Protein AF-A0A8H8CEN3-F1 (afdb_monomer)

Organism: Psilocybe cubensis (NCBI:txid181762)

Secondary structure (DSSP, 8-state):
--GGGG-EEE-----GGGS-S-HHHHHHHIIIIIHHHH-HHHHTTSTT----EEEEE-STTSSHHHHHHHHHHHHT-EEEEEEHHHHHHSS-HHHHHHHHHHHHHHSSEEEEEEETGGGGTGGGS-TTS-HHHHHHHHHHHHHHHHHTT-GGGS-TTSS-EEEEEEEES-GGGS-HHHHTT--EEEE-PPPPHHHHHHHHHHHHTTTS-B---HHHHHHHHHHTTT--HHHHHHHHHHHHHHHHHHHHT-S-EEEEEE-TT-TT-EEEEE--TTSTT-----GGG---GGGBPPPPB-HHHHHHHHHSGGG-PPPPHHHHHHHHHT--

InterPro domains:
  IPR003593 AAA+ ATPase domain [SM00382] (50-192)
  IPR003959 ATPase, AAA-type, core [PF00004] (54-189)
  IPR027417 P-loop containing nucleoside triphosphate hydrolase [G3DSA:3.40.50.300] (12-191)
  IPR027417 P-loop containing nucleoside triphosphate hydrolase [SSF52540] (12-253)
  IPR050304 Microtubule-severing AAA ATPase [PTHR23074] (7-327)

Solvent-accessible surface area (backbone atoms only — not comparable to full-atom values): 18584 Å² total; per-residue (Å²): 137,71,79,68,83,65,56,53,80,41,80,49,92,38,58,63,84,75,52,69,66,54,61,68,43,50,52,50,46,40,63,54,47,46,46,47,70,75,42,39,76,78,41,40,96,38,93,76,62,60,80,44,24,38,31,39,33,31,62,78,45,47,43,72,71,54,50,53,36,10,51,25,39,75,63,71,21,46,28,40,46,38,51,31,58,62,38,70,71,42,96,57,42,54,60,52,52,54,50,53,55,50,56,39,64,73,33,53,36,18,36,40,34,35,36,43,49,29,58,63,33,58,66,81,76,58,91,84,63,58,66,70,56,44,51,50,38,51,52,36,50,52,48,51,53,50,60,77,60,41,62,80,59,65,42,51,85,47,88,38,45,52,36,40,38,37,31,26,67,46,70,88,50,49,49,69,77,59,51,69,61,31,75,46,68,32,73,38,63,72,62,49,54,70,34,41,28,51,48,53,54,61,71,54,40,93,85,48,56,59,72,64,52,78,66,51,40,52,51,50,19,60,73,47,62,52,38,29,57,49,37,52,56,48,43,53,52,50,18,52,48,48,32,49,49,59,48,73,71,46,67,32,34,31,79,55,68,72,58,94,85,50,99,81,59,68,29,42,41,68,47,69,96,81,55,92,78,60,68,74,53,56,71,93,68,71,85,57,81,88,44,64,59,76,62,55,36,44,66,65,36,44,52,56,45,70,71,39,88,79,54,57,82,61,56,56,69,74,68,52,49,58,56,60,74,59,74,120

Radius of gyration: 24.92 Å; Cα contacts (8 Å, |Δi|>4): 505; chains: 1; bounding box: 50×46×75 Å

Structure (mmCIF, N/CA/C/O backbone):
data_AF-A0A8H8CEN3-F1
#
_entry.id   AF-A0A8H8CEN3-F1
#
loop_
_atom_site.group_PDB
_atom_site.id
_atom_site.type_symbol
_atom_site.label_atom_id
_atom_site.label_alt_id
_atom_site.label_comp_id
_atom_site.label_asym_id
_atom_site.label_entity_id
_atom_site.label_seq_id
_atom_site.pdbx_PDB_ins_code
_atom_site.Cartn_x
_atom_site.Cartn_y
_atom_site.Cartn_z
_atom_site.occupancy
_atom_site.B_iso_or_equiv
_atom_site.auth_seq_id
_atom_site.auth_comp_id
_atom_site.auth_asym_id
_atom_site.auth_atom_id
_atom_site.pdbx_PDB_model_num
ATOM 1 N N . MET A 1 1 ? -11.499 25.680 12.309 1.00 30.06 1 MET A N 1
ATOM 2 C CA . MET A 1 1 ? -11.365 26.008 10.880 1.00 30.06 1 MET A CA 1
ATOM 3 C C . MET A 1 1 ? -10.690 24.816 10.237 1.00 30.06 1 MET A C 1
ATOM 5 O O . MET A 1 1 ? -9.505 24.607 10.443 1.00 30.06 1 MET A O 1
ATOM 9 N N . ASP A 1 2 ? -11.545 24.004 9.626 1.00 34.22 2 ASP A N 1
ATOM 10 C CA . ASP A 1 2 ? -11.323 22.990 8.594 1.00 34.22 2 ASP A CA 1
ATOM 11 C C . ASP A 1 2 ? -10.373 21.819 8.901 1.00 34.22 2 ASP A C 1
ATOM 13 O O . ASP A 1 2 ? -9.338 21.625 8.270 1.00 34.22 2 ASP A O 1
ATOM 17 N N . ASP A 1 3 ? -10.825 20.938 9.804 1.00 41.09 3 ASP A N 1
ATOM 18 C CA . ASP A 1 3 ? -10.333 19.549 9.931 1.00 41.09 3 ASP A CA 1
ATOM 19 C C . ASP A 1 3 ? -10.633 18.690 8.675 1.00 41.09 3 ASP A C 1
ATOM 21 O O . ASP A 1 3 ? -10.168 17.554 8.557 1.00 41.09 3 ASP A O 1
ATOM 25 N N . SER A 1 4 ? -11.381 19.237 7.709 1.00 42.47 4 SER A N 1
ATOM 26 C CA . SER A 1 4 ? -11.730 18.636 6.415 1.00 42.47 4 SER A CA 1
ATOM 27 C C . SER A 1 4 ? -10.530 18.422 5.484 1.00 42.47 4 SER A C 1
ATOM 29 O O . SER A 1 4 ? -10.620 17.619 4.562 1.00 42.47 4 SER A O 1
ATOM 31 N N . GLY A 1 5 ? -9.390 19.076 5.732 1.00 43.72 5 GLY A N 1
ATOM 32 C CA . GLY A 1 5 ? -8.164 18.884 4.948 1.00 43.72 5 GLY A CA 1
ATOM 33 C C . GLY A 1 5 ? -7.360 17.621 5.289 1.00 43.72 5 GLY A C 1
ATOM 34 O O . GLY A 1 5 ? -6.399 17.315 4.588 1.00 43.72 5 GLY A O 1
ATOM 35 N N . LEU A 1 6 ? -7.704 16.895 6.364 1.00 51.59 6 LEU A N 1
ATOM 36 C CA . LEU A 1 6 ? -6.976 15.684 6.780 1.00 51.59 6 LEU A CA 1
ATOM 37 C C . LEU A 1 6 ? -7.611 14.376 6.292 1.00 51.59 6 LEU A C 1
ATOM 39 O O . LEU A 1 6 ? -6.985 13.322 6.410 1.00 51.59 6 LEU A O 1
ATOM 43 N N . ILE A 1 7 ? -8.851 14.433 5.801 1.00 57.19 7 ILE A N 1
ATOM 44 C CA . ILE A 1 7 ? -9.670 13.265 5.477 1.00 57.19 7 ILE A CA 1
ATOM 45 C C . ILE A 1 7 ? -10.122 13.413 4.032 1.00 57.19 7 ILE A C 1
ATOM 47 O O . ILE A 1 7 ? -11.051 14.157 3.734 1.00 57.19 7 ILE A O 1
ATOM 51 N N . PHE A 1 8 ? -9.467 12.684 3.137 1.00 61.56 8 PHE A N 1
ATOM 52 C CA . PHE A 1 8 ? -9.880 12.607 1.743 1.00 61.56 8 PHE A CA 1
ATOM 53 C C . PHE A 1 8 ? -10.663 11.306 1.568 1.00 61.56 8 PHE A C 1
ATOM 55 O O . PHE A 1 8 ? -10.036 10.243 1.560 1.00 61.56 8 PHE A O 1
ATOM 62 N N . PRO A 1 9 ? -12.009 11.346 1.489 1.00 65.94 9 PRO A N 1
ATOM 63 C CA . PRO A 1 9 ? -12.746 10.236 0.911 1.00 65.94 9 PRO A CA 1
ATOM 64 C C . PRO A 1 9 ? -12.300 10.127 -0.549 1.00 65.94 9 PRO A C 1
ATOM 66 O O . PRO A 1 9 ? -12.667 10.938 -1.396 1.00 65.94 9 PRO A O 1
ATOM 69 N N . GLU A 1 10 ? -11.418 9.171 -0.817 1.00 71.56 10 GLU A N 1
ATOM 70 C CA . GLU A 1 10 ? -10.904 8.902 -2.154 1.00 71.56 10 GLU A CA 1
ATOM 71 C C . GLU A 1 10 ? -11.741 7.767 -2.766 1.00 71.56 10 GLU A C 1
ATOM 73 O O . GLU A 1 10 ? -11.990 6.742 -2.128 1.00 71.56 10 GLU A O 1
ATOM 78 N N . THR A 1 11 ? -12.147 7.926 -4.024 1.00 72.50 11 THR A N 1
ATOM 79 C CA . THR A 1 11 ? -12.543 6.812 -4.897 1.00 72.50 11 THR A CA 1
ATOM 80 C C . THR A 1 11 ? -11.432 6.644 -5.926 1.00 72.50 11 THR A C 1
ATOM 82 O O . THR A 1 11 ? -11.502 7.232 -7.010 1.00 72.50 11 THR A O 1
ATOM 85 N N . PRO A 1 12 ? -10.327 5.968 -5.565 1.00 74.88 12 PRO A N 1
ATOM 86 C CA . PRO A 1 12 ? -9.213 5.808 -6.483 1.00 74.88 12 PRO A CA 1
ATOM 87 C C . PRO A 1 12 ? -9.661 5.006 -7.708 1.00 74.88 12 PRO A C 1
ATOM 89 O O . PRO A 1 12 ? -10.479 4.100 -7.600 1.00 74.88 12 PRO A O 1
ATOM 92 N N . ASN A 1 13 ? -9.097 5.329 -8.869 1.00 80.50 13 ASN A N 1
ATOM 93 C CA . ASN A 1 13 ? -9.278 4.557 -10.095 1.00 80.50 13 ASN A CA 1
ATOM 94 C C . ASN A 1 13 ? -8.017 3.728 -10.366 1.00 80.50 13 ASN A C 1
ATOM 96 O O . ASN A 1 13 ? -7.294 3.957 -11.333 1.00 80.50 13 ASN A O 1
ATOM 100 N N . VAL A 1 14 ? -7.682 2.851 -9.419 1.00 85.88 14 VAL A N 1
ATOM 101 C CA . VAL A 1 14 ? -6.564 1.911 -9.563 1.00 85.88 14 VAL A CA 1
ATOM 102 C C . VAL A 1 14 ? -7.153 0.530 -9.777 1.00 85.88 14 VAL A C 1
ATOM 104 O O . VAL A 1 14 ? -7.889 0.042 -8.918 1.00 85.88 14 VAL A O 1
ATOM 107 N N . GLU A 1 15 ? -6.837 -0.086 -10.909 1.00 87.56 15 GLU A N 1
ATOM 108 C CA . GLU A 1 15 ? -7.281 -1.441 -11.216 1.00 87.56 15 GLU A CA 1
ATOM 109 C C . GLU A 1 15 ? -6.519 -2.470 -10.379 1.00 87.56 15 GLU A C 1
ATOM 111 O O . GLU A 1 15 ? -5.339 -2.305 -10.061 1.00 87.56 15 GLU A O 1
ATOM 116 N N . TRP A 1 16 ? -7.205 -3.554 -10.019 1.00 88.81 16 TRP A N 1
ATOM 117 C CA . TRP A 1 16 ? -6.617 -4.639 -9.234 1.00 88.81 16 TRP A CA 1
ATOM 118 C C . TRP A 1 16 ? -5.444 -5.312 -9.956 1.00 88.81 16 TRP A C 1
ATOM 120 O O . TRP A 1 16 ? -4.442 -5.654 -9.324 1.00 88.81 16 TRP A O 1
ATOM 130 N N . ASP A 1 17 ? -5.534 -5.411 -11.281 1.00 87.19 17 ASP A N 1
ATOM 131 C CA . ASP A 1 17 ? -4.537 -6.064 -12.130 1.00 87.19 17 ASP A CA 1
ATOM 132 C C . ASP A 1 17 ? -3.280 -5.206 -12.349 1.00 87.19 17 ASP A C 1
ATOM 134 O O . ASP A 1 17 ? -2.223 -5.732 -12.698 1.00 87.19 17 ASP A O 1
ATOM 138 N N . HIS A 1 18 ? -3.351 -3.899 -12.062 1.00 86.19 18 HIS A N 1
ATOM 139 C CA . HIS A 1 18 ? -2.185 -3.010 -12.066 1.00 86.19 18 HIS A CA 1
ATOM 140 C C . HIS A 1 18 ? -1.291 -3.181 -10.832 1.00 86.19 18 HIS A C 1
ATOM 142 O O . HIS A 1 18 ? -0.137 -2.750 -10.832 1.00 86.19 18 HIS A O 1
ATOM 148 N N . VAL A 1 19 ? -1.786 -3.826 -9.773 1.00 89.44 19 VAL A N 1
ATOM 149 C CA . VAL A 1 19 ? -0.954 -4.187 -8.623 1.00 89.44 19 VAL A CA 1
ATOM 150 C C . VAL A 1 19 ? -0.182 -5.447 -8.983 1.00 89.44 19 VAL A C 1
ATOM 152 O O . VAL A 1 19 ? -0.761 -6.521 -9.095 1.00 89.44 19 VAL A O 1
ATOM 155 N N . VAL A 1 20 ? 1.133 -5.350 -9.136 1.00 89.12 20 VAL A N 1
ATOM 156 C CA . VAL A 1 20 ? 1.975 -6.494 -9.508 1.00 89.12 20 VAL A CA 1
ATOM 157 C C . VAL A 1 20 ? 2.563 -7.171 -8.269 1.00 89.12 20 VAL A C 1
ATOM 159 O O . VAL A 1 20 ? 3.035 -6.499 -7.353 1.00 89.12 20 VAL A O 1
ATOM 162 N N . GLY A 1 21 ? 2.558 -8.507 -8.254 1.00 89.12 21 GLY A N 1
ATOM 163 C CA . GLY A 1 21 ? 3.054 -9.313 -7.136 1.00 89.12 21 GLY A CA 1
ATOM 164 C C . GLY A 1 21 ? 2.180 -9.198 -5.884 1.00 89.12 21 GLY A C 1
ATOM 165 O O . GLY A 1 21 ? 0.965 -9.006 -5.982 1.00 89.12 21 GLY A O 1
ATOM 166 N N . LEU A 1 22 ? 2.817 -9.294 -4.709 1.00 89.31 22 LEU A N 1
ATOM 167 C CA . LEU A 1 22 ? 2.177 -9.221 -3.386 1.00 89.31 22 LEU A CA 1
ATOM 168 C C . LEU A 1 22 ? 1.048 -10.252 -3.190 1.00 89.31 22 LEU A C 1
ATOM 170 O O . LEU A 1 22 ? 0.029 -9.944 -2.569 1.00 89.31 22 LEU A O 1
ATOM 174 N N . ASP A 1 23 ? 1.217 -11.470 -3.704 1.00 90.44 23 ASP A N 1
ATOM 175 C CA . ASP A 1 23 ? 0.152 -12.483 -3.761 1.00 90.44 23 ASP A CA 1
ATOM 176 C C . ASP A 1 23 ? -0.410 -12.844 -2.377 1.00 90.44 23 ASP A C 1
ATOM 178 O O . ASP A 1 23 ? -1.628 -12.941 -2.204 1.00 90.44 23 ASP A O 1
ATOM 182 N N . ASP A 1 24 ? 0.451 -12.916 -1.359 1.00 90.38 24 ASP A N 1
ATOM 183 C CA . ASP A 1 24 ? 0.049 -13.125 0.038 1.00 90.38 24 ASP A CA 1
ATOM 184 C C . ASP A 1 24 ? -0.865 -11.996 0.551 1.00 90.38 24 ASP A C 1
ATOM 186 O O . ASP A 1 24 ? -1.884 -12.241 1.206 1.00 90.38 24 ASP A O 1
ATOM 190 N N . ALA A 1 25 ? -0.521 -10.738 0.254 1.00 92.00 25 ALA A N 1
ATOM 191 C CA . ALA A 1 25 ? -1.305 -9.579 0.672 1.00 92.00 25 ALA A CA 1
ATOM 192 C C . ALA A 1 25 ? -2.620 -9.478 -0.114 1.00 92.00 25 ALA A C 1
ATOM 194 O O . ALA A 1 25 ? -3.667 -9.208 0.478 1.00 92.00 25 ALA A O 1
ATOM 195 N N . LYS A 1 26 ? -2.588 -9.753 -1.424 1.00 92.56 26 LYS A N 1
ATOM 196 C CA . LYS A 1 26 ? -3.775 -9.817 -2.285 1.00 92.56 26 LYS A CA 1
ATOM 197 C C . LYS A 1 26 ? -4.761 -10.866 -1.798 1.00 92.56 26 LYS A C 1
ATOM 199 O O . LYS A 1 26 ? -5.935 -10.551 -1.628 1.00 92.56 26 LYS A O 1
ATOM 204 N N . THR A 1 27 ? -4.280 -12.075 -1.518 1.00 92.06 27 THR A N 1
ATOM 205 C CA . THR A 1 27 ? -5.102 -13.182 -1.014 1.00 92.06 27 THR A CA 1
ATOM 206 C C . THR A 1 27 ? -5.749 -12.801 0.312 1.00 92.06 27 THR A C 1
ATOM 208 O O . THR A 1 27 ? -6.963 -12.903 0.465 1.00 92.06 27 THR A O 1
ATOM 211 N N . ALA A 1 28 ? -4.976 -12.237 1.240 1.00 90.88 28 ALA A N 1
ATOM 212 C CA . ALA A 1 28 ? -5.493 -11.811 2.535 1.00 90.88 28 ALA A CA 1
ATOM 213 C C . ALA A 1 28 ? -6.566 -10.719 2.434 1.00 90.88 28 ALA A C 1
ATOM 215 O O . ALA A 1 28 ? -7.587 -10.796 3.121 1.00 90.88 28 ALA A O 1
ATOM 216 N N . ILE A 1 29 ? -6.346 -9.708 1.588 1.00 91.56 29 ILE A N 1
ATOM 217 C CA . ILE A 1 29 ? -7.318 -8.639 1.324 1.00 91.56 29 ILE A CA 1
ATOM 218 C C . ILE A 1 29 ? -8.567 -9.218 0.660 1.00 91.56 29 ILE A C 1
ATOM 220 O O . ILE A 1 29 ? -9.685 -8.873 1.049 1.00 91.56 29 ILE A O 1
ATOM 224 N N . HIS A 1 30 ? -8.396 -10.130 -0.294 1.00 90.88 30 HIS A N 1
ATOM 225 C CA . HIS A 1 30 ? -9.505 -10.783 -0.968 1.00 90.88 30 HIS A CA 1
ATOM 226 C C . HIS A 1 30 ? -10.375 -11.569 0.025 1.00 90.88 30 HIS A C 1
ATOM 228 O O . HIS A 1 30 ? -11.587 -11.376 0.084 1.00 90.88 30 HIS A O 1
ATOM 234 N N . GLU A 1 31 ? -9.761 -12.384 0.879 1.00 87.94 31 GLU A N 1
ATOM 235 C CA . GLU A 1 31 ? -10.465 -13.197 1.875 1.00 87.94 31 GLU A CA 1
ATOM 236 C C . GLU A 1 31 ? -11.114 -12.373 2.992 1.00 87.94 31 GLU A C 1
ATOM 238 O O . GLU A 1 31 ? -12.224 -12.675 3.427 1.00 87.94 31 GLU A O 1
ATOM 243 N N . THR A 1 32 ? -10.434 -11.328 3.466 1.00 85.75 32 THR A N 1
ATOM 244 C CA . THR A 1 32 ? -10.862 -10.581 4.662 1.00 85.75 32 THR A CA 1
ATOM 245 C C . THR A 1 32 ? -11.795 -9.419 4.330 1.00 85.75 32 THR A C 1
ATOM 247 O O . THR A 1 32 ? -12.609 -9.036 5.171 1.00 85.75 32 THR A O 1
ATOM 250 N N . ILE A 1 33 ? -11.676 -8.835 3.134 1.00 87.75 33 ILE A N 1
ATOM 251 C CA . ILE A 1 33 ? -12.402 -7.619 2.741 1.00 87.75 33 ILE A CA 1
ATOM 252 C C . ILE A 1 33 ? -13.314 -7.907 1.552 1.00 87.75 33 ILE A C 1
ATOM 254 O O . ILE A 1 33 ? -14.527 -7.740 1.670 1.00 87.75 33 ILE A O 1
ATOM 258 N N . VAL A 1 34 ? -12.769 -8.393 0.433 1.00 88.12 34 VAL A N 1
ATOM 259 C CA . VAL A 1 34 ? -13.544 -8.556 -0.812 1.00 88.12 34 VAL A CA 1
ATOM 260 C C . VAL A 1 34 ? -14.670 -9.578 -0.643 1.00 88.12 34 VAL A C 1
ATOM 262 O O . VAL A 1 34 ? -15.819 -9.281 -0.971 1.00 88.12 34 VAL A O 1
ATOM 265 N N . LEU A 1 35 ? -14.375 -10.760 -0.092 1.00 87.00 35 LEU A N 1
ATOM 266 C CA . LEU A 1 35 ? -15.368 -11.821 0.093 1.00 87.00 35 LEU A CA 1
ATOM 267 C C . LEU A 1 35 ? -16.503 -11.406 1.046 1.00 87.00 35 LEU A C 1
ATOM 269 O O . LEU A 1 35 ? -17.662 -11.539 0.645 1.00 87.00 35 LEU A O 1
ATOM 273 N N . PRO A 1 36 ? -16.238 -10.850 2.247 1.00 83.06 36 PRO A N 1
ATOM 274 C CA . PRO A 1 36 ? -17.307 -10.354 3.108 1.00 83.06 36 PRO A CA 1
ATOM 275 C C . PRO A 1 36 ? -18.122 -9.231 2.478 1.00 83.06 36 PRO A C 1
ATOM 277 O O . PRO A 1 36 ? -19.329 -9.167 2.704 1.00 83.06 36 PRO A O 1
ATOM 280 N N . PHE A 1 37 ? -17.489 -8.366 1.678 1.00 84.81 37 PHE A N 1
ATOM 281 C CA . PHE A 1 37 ? -18.180 -7.241 1.050 1.00 84.81 37 PHE A CA 1
ATOM 282 C C . PHE A 1 37 ? -19.120 -7.710 -0.067 1.00 84.81 37 PHE A C 1
ATOM 284 O O . PHE A 1 37 ? -20.230 -7.192 -0.219 1.00 84.81 37 PHE A O 1
ATOM 291 N N . LYS A 1 38 ? -18.700 -8.738 -0.812 1.00 84.19 38 LYS A N 1
ATOM 292 C CA . LYS A 1 38 ? -19.467 -9.343 -1.905 1.00 84.19 38 LYS A CA 1
ATOM 293 C C . LYS A 1 38 ? -20.570 -10.288 -1.420 1.00 84.19 38 LYS A C 1
ATOM 295 O O . LYS A 1 38 ? -21.642 -10.307 -2.016 1.00 84.19 38 LYS A O 1
ATOM 300 N N . PHE A 1 39 ? -20.331 -11.045 -0.347 1.00 82.25 39 PHE A N 1
ATOM 301 C CA . PHE A 1 39 ? -21.247 -12.078 0.152 1.00 82.25 39 PHE A CA 1
ATOM 302 C C . PHE A 1 39 ? -21.557 -11.925 1.654 1.00 82.25 39 PHE A C 1
ATOM 304 O O . PHE A 1 39 ? -21.235 -12.820 2.438 1.00 82.25 39 PHE A O 1
ATOM 311 N N . PRO A 1 40 ? -22.204 -10.828 2.094 1.00 78.19 40 PRO A N 1
ATOM 312 C CA . PRO A 1 40 ? -22.460 -10.569 3.517 1.00 78.19 40 PRO A CA 1
ATOM 313 C C . PRO A 1 40 ? -23.227 -11.692 4.228 1.00 78.19 40 PRO A C 1
ATOM 315 O O . PRO A 1 40 ? -22.923 -12.016 5.376 1.00 78.19 40 PRO A O 1
ATOM 318 N N . SER A 1 41 ? -24.179 -12.327 3.539 1.00 78.31 41 SER A N 1
ATOM 319 C CA . SER A 1 41 ? -25.030 -13.390 4.088 1.00 78.31 41 SER A CA 1
ATOM 320 C C . SER A 1 41 ? -24.255 -14.627 4.548 1.00 78.31 41 SER A C 1
ATOM 322 O O . SER A 1 41 ? -24.651 -15.249 5.528 1.00 78.31 41 SER A O 1
ATOM 324 N N . LEU A 1 42 ? -23.130 -14.959 3.901 1.00 75.75 42 LEU A N 1
ATOM 325 C CA . LEU A 1 42 ? -22.282 -16.093 4.294 1.00 75.75 42 LEU A CA 1
ATOM 326 C C . LEU A 1 42 ? -21.542 -15.842 5.611 1.00 75.75 42 LEU A C 1
ATOM 328 O O . LEU A 1 42 ? -21.172 -16.782 6.311 1.00 75.75 42 LEU A O 1
ATOM 332 N N . PHE A 1 43 ? -21.321 -14.572 5.950 1.00 73.12 43 PHE A N 1
ATOM 333 C CA . PHE A 1 43 ? -20.574 -14.179 7.138 1.00 73.12 43 PHE A CA 1
ATOM 334 C C . PHE A 1 43 ? -21.479 -13.716 8.288 1.00 73.12 43 PHE A C 1
ATOM 336 O O . PHE A 1 43 ? -21.006 -13.648 9.425 1.00 73.12 43 PHE A O 1
ATOM 343 N N . ALA A 1 44 ? -22.764 -13.452 8.034 1.00 65.50 44 ALA A N 1
ATOM 344 C CA . ALA A 1 44 ? -23.751 -13.086 9.047 1.00 65.50 44 ALA A CA 1
ATOM 345 C C . ALA A 1 44 ? -23.992 -14.243 10.040 1.00 65.50 44 ALA A C 1
ATOM 347 O O . ALA A 1 44 ? -24.328 -15.357 9.650 1.00 65.50 44 ALA A O 1
ATOM 348 N N . GLY A 1 45 ? -23.784 -14.001 11.341 1.00 58.94 45 GLY A N 1
ATOM 349 C CA . GLY A 1 45 ? -24.025 -14.988 12.410 1.00 58.94 45 GLY A CA 1
ATOM 350 C C . GLY A 1 45 ? -23.027 -16.156 12.490 1.00 58.94 45 GLY A C 1
ATOM 351 O O . GLY A 1 45 ? -23.133 -17.000 13.379 1.00 58.94 45 GLY A O 1
ATOM 352 N N . SER A 1 46 ? -22.037 -16.210 11.599 1.00 56.53 46 SER A N 1
ATOM 353 C CA . SER A 1 46 ? -21.018 -17.261 11.587 1.00 56.53 46 SER A CA 1
ATOM 354 C C . SER A 1 46 ? -19.876 -16.973 12.578 1.00 56.53 46 SER A C 1
ATOM 356 O O . SER A 1 46 ? -19.491 -15.823 12.799 1.00 56.53 46 SER A O 1
ATOM 358 N N . ARG A 1 47 ? -19.232 -18.029 13.102 1.00 55.00 47 ARG A N 1
ATOM 359 C CA . ARG A 1 47 ? -17.944 -17.918 13.828 1.00 55.00 47 ARG A CA 1
ATOM 360 C C . ARG A 1 47 ? -16.798 -17.393 12.941 1.00 55.00 47 ARG A C 1
ATOM 362 O O . ARG A 1 47 ? -15.723 -17.111 13.457 1.00 55.00 47 ARG A O 1
ATOM 369 N N . LEU A 1 48 ? -17.033 -17.253 11.630 1.00 56.00 48 LEU A N 1
ATOM 370 C CA . LEU A 1 48 ? -16.112 -16.682 10.641 1.00 56.00 48 LEU A CA 1
ATOM 371 C C . LEU A 1 48 ? -16.127 -15.142 10.639 1.00 56.00 48 LEU A C 1
ATOM 373 O O . LEU A 1 48 ? -15.352 -14.524 9.912 1.00 56.00 48 LEU A O 1
ATOM 377 N N . SER A 1 49 ? -16.976 -14.503 11.453 1.00 55.16 49 SER A N 1
ATOM 378 C CA . SER A 1 49 ? -16.970 -13.054 11.690 1.00 55.16 49 SER A CA 1
ATOM 379 C C . SER A 1 49 ? -15.766 -12.628 12.550 1.00 55.16 49 SER A C 1
ATOM 381 O O . SER A 1 49 ? -15.918 -12.100 13.651 1.00 55.16 49 SER A O 1
ATOM 383 N N . GLY A 1 50 ? -14.550 -12.889 12.067 1.00 52.78 50 GLY A N 1
ATOM 384 C CA . GLY A 1 50 ? -13.319 -12.354 12.642 1.00 52.78 50 GLY A CA 1
ATOM 385 C C . GLY A 1 50 ? -13.150 -10.857 12.337 1.00 52.78 50 GLY A C 1
ATOM 386 O O . GLY A 1 50 ? -13.762 -10.349 11.391 1.00 52.78 50 GLY A O 1
A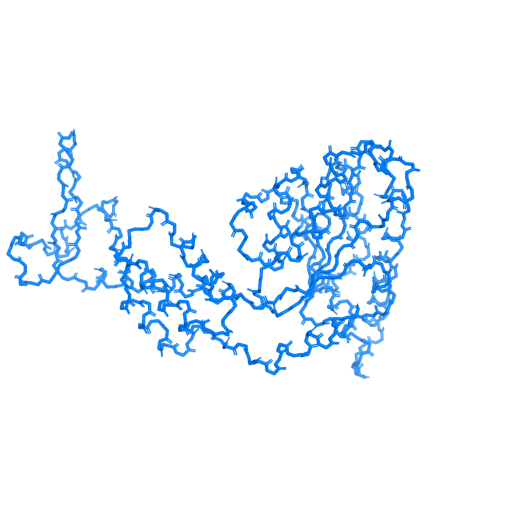TOM 387 N N . PRO A 1 51 ? -12.331 -10.129 13.120 1.00 55.00 51 PRO A N 1
ATOM 388 C CA . PRO A 1 51 ? -12.063 -8.715 12.876 1.00 55.00 51 PRO A CA 1
ATOM 389 C C . PRO A 1 51 ? -11.477 -8.516 11.472 1.00 55.00 51 PRO A C 1
ATOM 391 O O . PRO A 1 51 ? -10.468 -9.130 11.126 1.00 55.00 51 PRO A O 1
ATOM 394 N N . SER A 1 52 ? -12.094 -7.635 10.679 1.00 73.56 52 SER A N 1
ATOM 395 C CA . SER A 1 52 ? -11.703 -7.308 9.295 1.00 73.56 52 SER A CA 1
ATOM 396 C C . SER A 1 52 ? -10.447 -6.422 9.227 1.00 73.56 52 SER A C 1
ATOM 398 O O . SER A 1 52 ? -10.392 -5.474 8.442 1.00 73.56 52 SER A O 1
ATOM 400 N N . ASN A 1 53 ? -9.475 -6.666 10.107 1.00 88.25 53 ASN A N 1
ATOM 401 C CA . ASN A 1 53 ? -8.319 -5.801 10.290 1.00 88.25 53 ASN A CA 1
ATOM 402 C C . ASN A 1 53 ? -7.069 -6.462 9.704 1.00 88.25 53 ASN A C 1
ATOM 404 O O . ASN A 1 53 ? -6.646 -7.516 10.187 1.00 88.25 53 ASN A O 1
ATOM 408 N N . ILE A 1 54 ? -6.458 -5.822 8.707 1.00 92.50 54 ILE A N 1
ATOM 409 C CA . ILE A 1 54 ? -5.211 -6.284 8.082 1.00 92.50 54 ILE A CA 1
ATOM 410 C C . ILE A 1 54 ? -4.092 -5.293 8.386 1.00 92.50 54 ILE A C 1
ATOM 412 O O . ILE A 1 54 ? -4.290 -4.090 8.259 1.00 92.50 54 ILE A O 1
ATOM 416 N N . LEU A 1 55 ? -2.913 -5.784 8.761 1.00 94.50 55 LEU A N 1
ATOM 417 C CA . LEU A 1 55 ? -1.689 -4.988 8.822 1.00 94.50 55 LEU A CA 1
ATOM 418 C C . LEU A 1 55 ? -0.751 -5.412 7.693 1.00 94.50 55 LEU A C 1
ATOM 420 O O . LEU A 1 55 ? -0.269 -6.543 7.666 1.00 94.50 55 LEU A O 1
ATOM 424 N N . LEU A 1 56 ? -0.492 -4.490 6.776 1.00 95.19 56 LEU A N 1
ATOM 425 C CA . LEU A 1 56 ? 0.529 -4.611 5.749 1.00 95.19 56 LEU A CA 1
ATOM 426 C C . LEU A 1 56 ? 1.838 -4.042 6.291 1.00 95.19 56 LEU A C 1
ATOM 428 O O . LEU A 1 56 ? 1.855 -2.958 6.877 1.00 95.19 56 LEU A O 1
ATOM 432 N N . TYR A 1 57 ? 2.940 -4.752 6.098 1.00 94.38 57 TYR A N 1
ATOM 433 C CA . TYR A 1 57 ? 4.246 -4.268 6.526 1.00 94.38 57 TYR A CA 1
ATOM 434 C C . TYR A 1 57 ? 5.325 -4.638 5.522 1.00 94.38 57 TYR A C 1
ATOM 436 O O . TYR A 1 57 ? 5.255 -5.686 4.888 1.00 94.38 57 TYR A O 1
ATOM 444 N N . GLY A 1 58 ? 6.339 -3.795 5.389 1.00 92.25 58 GLY A N 1
ATOM 445 C CA . GLY A 1 58 ? 7.471 -4.070 4.515 1.00 92.25 58 GLY A CA 1
ATOM 446 C C . GLY A 1 58 ? 8.290 -2.820 4.237 1.00 92.25 58 GLY A C 1
ATOM 447 O O . GLY A 1 58 ? 7.988 -1.756 4.777 1.00 92.25 58 GLY A O 1
ATOM 448 N N . PRO A 1 59 ? 9.319 -2.927 3.389 1.00 90.75 59 PRO A N 1
ATOM 449 C CA . PRO A 1 59 ? 10.109 -1.778 2.992 1.00 90.75 59 PRO A CA 1
ATOM 450 C C . PRO A 1 59 ? 9.248 -0.670 2.358 1.00 90.75 59 PRO A C 1
ATOM 452 O O . PRO A 1 59 ? 8.245 -0.964 1.689 1.00 90.75 59 PRO A O 1
ATOM 455 N N . PRO A 1 60 ? 9.638 0.609 2.516 1.00 89.25 60 PRO A N 1
ATOM 456 C CA . PRO A 1 60 ? 8.954 1.718 1.861 1.00 89.25 60 PRO A CA 1
ATOM 457 C C . PRO A 1 60 ? 8.961 1.536 0.339 1.00 89.25 60 PRO A C 1
ATOM 459 O O . PRO A 1 60 ? 9.934 1.065 -0.235 1.00 89.25 60 PRO A O 1
ATOM 462 N N . GLY A 1 61 ? 7.881 1.933 -0.337 1.00 86.69 61 GLY A N 1
ATOM 463 C CA . GLY A 1 61 ? 7.827 1.912 -1.807 1.00 86.69 61 GLY A CA 1
ATOM 464 C C . GLY A 1 61 ? 7.501 0.554 -2.443 1.00 86.69 61 GLY A C 1
ATOM 465 O O . GLY A 1 61 ? 7.500 0.446 -3.667 1.00 86.69 61 GLY A O 1
ATOM 466 N N . THR A 1 62 ? 7.162 -0.466 -1.649 1.00 88.69 62 THR A N 1
ATOM 467 C CA . THR A 1 62 ? 6.716 -1.797 -2.124 1.00 88.69 62 THR A CA 1
ATOM 468 C C . THR A 1 62 ? 5.260 -1.842 -2.600 1.00 88.69 62 THR A C 1
ATOM 470 O O . THR A 1 62 ? 4.817 -2.856 -3.125 1.00 88.69 62 THR A O 1
ATOM 473 N N . GLY A 1 63 ? 4.504 -0.747 -2.460 1.00 87.06 63 GLY A N 1
ATOM 474 C CA . GLY A 1 63 ? 3.130 -0.650 -2.970 1.00 87.06 63 GLY A CA 1
ATOM 475 C C . GLY A 1 63 ? 2.029 -0.958 -1.951 1.00 87.06 63 GLY A C 1
ATOM 476 O O . GLY A 1 63 ? 0.878 -1.123 -2.348 1.00 87.06 63 GLY A O 1
ATOM 477 N N . THR A 1 64 ? 2.328 -0.958 -0.647 1.00 91.19 64 THR A N 1
ATOM 478 C CA . THR A 1 64 ? 1.340 -1.112 0.446 1.00 91.19 64 THR A CA 1
ATOM 479 C C . THR A 1 64 ? 0.166 -0.129 0.344 1.00 91.19 64 THR A C 1
ATOM 481 O O . THR A 1 64 ? -0.988 -0.526 0.463 1.00 91.19 64 THR A O 1
ATOM 484 N N . THR A 1 65 ? 0.423 1.146 0.048 1.00 90.06 65 THR A N 1
ATOM 485 C CA . THR A 1 65 ? -0.641 2.140 -0.190 1.00 90.06 65 THR A CA 1
ATOM 486 C C . THR A 1 65 ? -1.375 1.895 -1.515 1.00 90.06 65 THR A C 1
ATOM 488 O O . THR A 1 65 ? -2.564 2.187 -1.637 1.00 90.06 65 THR A O 1
ATOM 491 N N . HIS A 1 66 ? -0.679 1.362 -2.522 1.00 90.75 66 HIS A N 1
ATOM 492 C CA . HIS A 1 66 ? -1.220 1.161 -3.867 1.00 90.75 66 HIS A CA 1
ATOM 493 C C . HIS A 1 66 ? -2.218 -0.006 -3.913 1.00 90.75 66 HIS A C 1
ATOM 495 O O . HIS A 1 66 ? -3.313 0.150 -4.450 1.00 90.75 66 HIS A O 1
ATOM 501 N N . ILE A 1 67 ? -1.904 -1.132 -3.258 1.00 93.12 67 ILE A N 1
ATOM 502 C CA . ILE A 1 67 ? -2.814 -2.285 -3.156 1.00 93.12 67 ILE A CA 1
ATOM 503 C C . ILE A 1 67 ? -4.100 -1.948 -2.394 1.00 93.12 67 ILE A C 1
ATOM 505 O O . ILE A 1 67 ? -5.175 -2.414 -2.764 1.00 93.12 67 ILE A O 1
ATOM 509 N N . VAL A 1 68 ? -4.027 -1.091 -1.372 1.00 92.69 68 VAL A N 1
ATOM 510 C CA . VAL A 1 68 ? -5.219 -0.645 -0.634 1.00 92.69 68 VAL A CA 1
ATOM 511 C C . VAL A 1 68 ? -6.138 0.201 -1.510 1.00 92.69 68 VAL A C 1
ATOM 513 O O . VAL A 1 68 ? -7.354 0.005 -1.491 1.00 92.69 68 VAL A O 1
ATOM 516 N N . ARG A 1 69 ? -5.569 1.096 -2.325 1.00 92.12 69 ARG A N 1
ATOM 517 C CA . ARG A 1 69 ? -6.341 1.852 -3.318 1.00 92.12 69 ARG A CA 1
ATOM 518 C C . ARG A 1 69 ? -7.024 0.914 -4.308 1.00 92.12 69 ARG A C 1
ATOM 520 O O . ARG A 1 69 ? -8.234 1.012 -4.478 1.00 92.12 69 ARG A O 1
ATOM 527 N N . ALA A 1 70 ? -6.295 -0.053 -4.858 1.00 92.44 70 ALA A N 1
ATOM 528 C CA . ALA A 1 70 ? -6.867 -1.041 -5.768 1.00 92.44 70 ALA A CA 1
ATOM 529 C C . ALA A 1 70 ? -7.998 -1.868 -5.121 1.00 92.44 70 ALA A C 1
ATOM 531 O O . ALA A 1 70 ? -9.035 -2.103 -5.738 1.00 92.44 70 ALA A O 1
ATOM 532 N N . ALA A 1 71 ? -7.844 -2.253 -3.849 1.00 91.62 71 ALA A N 1
ATOM 533 C CA . ALA A 1 71 ? -8.875 -2.960 -3.090 1.00 91.62 71 ALA A CA 1
ATOM 534 C C . ALA A 1 71 ? -10.160 -2.129 -2.919 1.00 91.62 71 ALA A C 1
ATOM 536 O O . ALA A 1 71 ? -11.269 -2.668 -3.002 1.00 91.62 71 ALA A O 1
ATOM 537 N N . SER A 1 72 ? -10.028 -0.818 -2.687 1.00 91.56 72 SER A N 1
ATOM 538 C CA . SER A 1 72 ? -11.182 0.083 -2.584 1.00 91.56 72 SER A CA 1
ATOM 539 C C . SER A 1 72 ? -11.924 0.238 -3.912 1.00 91.56 72 SER A C 1
ATOM 541 O O . SER A 1 72 ? -13.152 0.148 -3.910 1.00 91.56 72 SER A O 1
ATOM 543 N N . THR A 1 73 ? -11.205 0.331 -5.040 1.00 91.44 73 THR A N 1
ATOM 544 C CA . THR A 1 73 ? -11.799 0.317 -6.388 1.00 91.44 73 THR A CA 1
ATOM 545 C C . THR A 1 73 ? -12.562 -0.985 -6.635 1.00 91.44 73 THR A C 1
ATOM 547 O O . THR A 1 73 ? -13.729 -0.963 -7.016 1.00 91.44 73 THR A O 1
ATOM 550 N N . LEU A 1 74 ? -11.930 -2.132 -6.350 1.00 90.31 74 LEU A N 1
ATOM 551 C CA . LEU A 1 74 ? -12.489 -3.466 -6.600 1.00 90.31 74 LEU A CA 1
ATOM 552 C C . LEU A 1 74 ? -13.788 -3.717 -5.821 1.00 90.31 74 LEU A C 1
ATOM 554 O O . LEU A 1 74 ? -14.699 -4.389 -6.301 1.00 90.31 74 LEU A O 1
ATOM 558 N N . THR A 1 75 ? -13.873 -3.191 -4.600 1.00 87.75 75 THR A N 1
ATOM 559 C CA . THR A 1 75 ? -15.041 -3.366 -3.723 1.00 87.75 75 THR A CA 1
ATOM 560 C C . THR A 1 75 ? -16.079 -2.250 -3.859 1.00 87.75 75 THR A C 1
ATOM 562 O O . THR A 1 75 ? -17.158 -2.356 -3.263 1.00 87.75 75 THR A O 1
ATOM 565 N N . ASN A 1 76 ? -15.777 -1.214 -4.654 1.00 88.81 76 ASN A N 1
ATOM 566 C CA . ASN A 1 76 ? -16.534 0.033 -4.746 1.00 88.81 76 ASN A CA 1
ATOM 567 C C . ASN A 1 76 ? -16.824 0.622 -3.350 1.00 88.81 76 ASN A C 1
ATOM 569 O O . ASN A 1 76 ? -17.972 0.883 -2.988 1.00 88.81 76 ASN A O 1
ATOM 573 N N . SER A 1 77 ? -15.771 0.722 -2.534 1.00 88.50 77 SER A N 1
ATOM 574 C CA . SER A 1 77 ? -15.838 1.192 -1.146 1.00 88.50 77 SER A CA 1
ATOM 575 C C . SER A 1 77 ? -15.230 2.581 -1.013 1.00 88.50 77 SER A C 1
ATOM 577 O O . SER A 1 77 ? -14.206 2.870 -1.629 1.00 88.50 77 SER A O 1
ATOM 579 N N . THR A 1 78 ? -15.788 3.411 -0.134 1.00 90.94 78 THR A N 1
ATOM 580 C CA . THR A 1 78 ? -15.197 4.708 0.209 1.00 90.94 78 THR A CA 1
ATOM 581 C C . THR A 1 78 ? -13.899 4.493 0.988 1.00 90.94 78 THR A C 1
ATOM 583 O O . THR A 1 78 ? -13.906 3.868 2.056 1.00 90.94 78 THR A O 1
ATOM 586 N N . LEU A 1 79 ? -12.780 5.006 0.472 1.00 92.38 79 LEU A N 1
ATOM 587 C CA . LEU A 1 79 ? -11.483 4.918 1.137 1.00 92.38 79 LEU A CA 1
ATOM 588 C C . LEU A 1 79 ? -11.257 6.140 2.033 1.00 92.38 79 LEU A C 1
ATOM 590 O O . LEU A 1 79 ? -11.127 7.260 1.546 1.00 92.38 79 LEU A O 1
ATOM 594 N N . PHE A 1 80 ? -11.138 5.914 3.339 1.00 92.88 80 PHE A N 1
ATOM 595 C CA . PHE A 1 80 ? -10.755 6.926 4.322 1.00 92.88 80 PHE A CA 1
ATOM 596 C C . PHE A 1 80 ? -9.280 6.764 4.673 1.00 92.88 80 PHE A C 1
ATOM 598 O O . PHE A 1 80 ? -8.917 5.956 5.532 1.00 92.88 80 PHE A O 1
ATOM 605 N N . ARG A 1 81 ? -8.411 7.523 4.002 1.00 92.56 81 ARG A N 1
ATOM 606 C CA . ARG A 1 81 ? -6.972 7.497 4.277 1.00 92.56 81 ARG A CA 1
ATOM 607 C C . ARG A 1 81 ? -6.614 8.440 5.421 1.00 92.56 81 ARG A C 1
ATOM 609 O O . ARG A 1 81 ? -6.849 9.640 5.336 1.00 92.56 81 ARG A O 1
ATOM 616 N N . VAL A 1 82 ? -5.967 7.904 6.452 1.00 92.31 82 VAL A N 1
ATOM 617 C CA . VAL A 1 82 ? -5.444 8.650 7.598 1.00 92.31 82 VAL A CA 1
ATOM 618 C C . VAL A 1 82 ? -3.940 8.430 7.679 1.00 92.31 82 VAL A C 1
ATOM 620 O O . VAL A 1 82 ? -3.472 7.326 7.943 1.00 92.31 82 VAL A O 1
ATOM 623 N N . CYS A 1 83 ? -3.170 9.495 7.468 1.00 91.25 83 CYS A N 1
ATOM 624 C CA . CYS A 1 83 ? -1.727 9.474 7.684 1.00 91.25 83 CYS A CA 1
ATOM 625 C C . CYS A 1 83 ? -1.432 9.676 9.177 1.00 91.25 83 CYS A C 1
ATOM 627 O O . CYS A 1 83 ? -1.648 10.768 9.712 1.00 91.25 83 CYS A O 1
ATOM 629 N N . CYS A 1 84 ? -0.943 8.643 9.863 1.00 90.94 84 CYS A N 1
ATOM 630 C CA . CYS A 1 84 ? -0.744 8.672 11.312 1.00 90.94 84 CYS A CA 1
ATOM 631 C C . CYS A 1 84 ? 0.303 9.704 11.765 1.00 90.94 84 CYS A C 1
ATOM 633 O O . CYS A 1 84 ? 0.149 10.285 12.840 1.00 90.94 84 CYS A O 1
ATOM 635 N N . THR A 1 85 ? 1.316 10.002 10.940 1.00 88.81 85 THR A N 1
ATOM 636 C CA . THR A 1 85 ? 2.289 11.074 11.221 1.00 88.81 85 THR A CA 1
ATOM 637 C C . THR A 1 85 ? 1.607 12.440 11.273 1.00 88.81 85 THR A C 1
ATOM 639 O O . THR A 1 85 ? 1.817 13.214 12.200 1.00 88.81 85 THR A O 1
ATOM 642 N N . THR A 1 86 ? 0.737 12.735 10.305 1.00 89.31 86 THR A N 1
ATOM 643 C CA . THR A 1 86 ? 0.004 14.006 10.253 1.00 89.31 86 THR A CA 1
ATOM 644 C C . THR A 1 86 ? -1.039 14.084 11.368 1.00 89.31 86 THR A C 1
ATOM 646 O O . THR A 1 86 ? -1.235 15.140 11.967 1.00 89.31 86 THR A O 1
ATOM 649 N N . LEU A 1 87 ? -1.673 12.952 11.688 1.00 90.06 87 LEU A N 1
ATOM 650 C CA . LEU A 1 87 ? -2.657 12.851 12.759 1.00 90.06 87 LEU A CA 1
ATOM 651 C C . LEU A 1 87 ? -2.060 13.257 14.111 1.00 90.06 87 LEU A C 1
ATOM 653 O O . LEU A 1 87 ? -2.617 14.124 14.778 1.00 90.06 87 LEU A O 1
ATOM 657 N N . ILE A 1 88 ? -0.922 12.676 14.512 1.00 87.50 88 ILE A N 1
ATOM 658 C CA . ILE A 1 88 ? -0.339 12.942 15.837 1.00 87.50 88 ILE A CA 1
ATOM 659 C C . ILE A 1 88 ? 0.198 14.376 15.976 1.00 87.50 88 ILE A C 1
ATOM 661 O O . ILE A 1 88 ? 0.211 14.931 17.079 1.00 87.50 88 ILE A O 1
ATOM 665 N N . MET A 1 89 ? 0.584 15.013 14.866 1.00 86.81 89 MET A N 1
ATOM 666 C CA . MET A 1 89 ? 0.993 16.422 14.838 1.00 86.81 89 MET A CA 1
ATOM 667 C C . MET A 1 89 ? -0.191 17.384 15.020 1.00 86.81 89 MET A C 1
ATOM 669 O O . MET A 1 89 ? -0.009 18.487 15.534 1.00 86.81 89 MET A O 1
ATOM 673 N N . ASN A 1 90 ? -1.413 16.974 14.666 1.00 88.56 90 ASN A N 1
ATOM 674 C CA . ASN A 1 90 ? -2.611 17.800 14.821 1.00 88.56 90 ASN A CA 1
ATOM 675 C C . ASN A 1 90 ? -2.937 18.062 16.306 1.00 88.56 90 ASN A C 1
ATOM 677 O O . ASN A 1 90 ? -2.628 17.246 17.170 1.00 88.56 90 ASN A O 1
ATOM 681 N N . LYS A 1 91 ? -3.574 19.191 16.635 1.00 86.75 91 LYS A N 1
ATOM 682 C CA . LYS A 1 91 ? -3.958 19.557 18.011 1.00 86.75 91 LYS A CA 1
ATOM 683 C C . LYS A 1 91 ? -4.935 18.561 18.647 1.00 86.75 91 LYS A C 1
ATOM 685 O O . LYS A 1 91 ? -4.816 18.294 19.839 1.00 86.75 91 LYS A O 1
ATOM 690 N N . THR A 1 92 ? -5.859 17.997 17.870 1.00 89.69 92 THR A N 1
ATOM 691 C CA . THR A 1 92 ? -6.975 17.171 18.369 1.00 89.69 92 THR A CA 1
ATOM 692 C C . THR A 1 92 ? -7.082 15.822 17.641 1.00 89.69 92 THR A C 1
ATOM 694 O O . THR A 1 92 ? -8.097 15.545 16.995 1.00 89.69 92 THR A O 1
ATOM 697 N N . PRO A 1 93 ? -6.066 14.941 17.744 1.00 91.38 93 PRO A N 1
ATOM 698 C CA . PRO A 1 93 ? -6.026 13.677 17.002 1.00 91.38 93 PRO A CA 1
ATOM 699 C C . PRO A 1 93 ? -7.193 12.739 17.336 1.00 91.38 93 PRO A C 1
ATOM 701 O O . PRO A 1 93 ? -7.734 12.085 16.447 1.00 91.38 93 PRO A O 1
ATOM 704 N N . GLN A 1 94 ? -7.635 12.696 18.598 1.00 91.94 94 GLN A N 1
ATOM 705 C CA . GLN A 1 94 ? -8.734 11.824 19.029 1.00 91.94 94 GLN A CA 1
ATOM 706 C C . GLN A 1 94 ? -10.065 12.224 18.382 1.00 91.94 94 GLN A C 1
ATOM 708 O O . GLN A 1 94 ? -10.850 11.362 17.993 1.00 91.94 94 GLN A O 1
ATOM 713 N N . SER A 1 95 ? -10.317 13.531 18.247 1.00 91.56 95 SER A N 1
ATOM 714 C CA . SER A 1 95 ? -11.536 14.040 17.607 1.00 91.56 95 SER A CA 1
ATOM 715 C C . SER A 1 95 ? -11.574 13.668 16.127 1.00 91.56 95 SER A C 1
ATOM 717 O O . SER A 1 95 ? -12.600 13.211 15.629 1.00 91.56 95 SER A O 1
ATOM 719 N N . ILE A 1 96 ? -10.431 13.784 15.444 1.00 91.50 96 ILE A N 1
ATOM 720 C CA . ILE A 1 96 ? -10.294 13.422 14.030 1.00 91.50 96 ILE A CA 1
ATOM 721 C C . ILE A 1 96 ? -10.539 11.923 13.838 1.00 91.50 96 ILE A C 1
ATOM 723 O O . ILE A 1 96 ? -11.325 11.550 12.972 1.00 91.50 96 ILE A O 1
ATOM 727 N N . LEU A 1 97 ? -9.959 11.061 14.684 1.00 92.00 97 LEU A N 1
ATOM 728 C CA . LEU A 1 97 ? -10.225 9.617 14.639 1.00 92.00 97 LEU A CA 1
ATOM 729 C C . LEU A 1 97 ? -11.713 9.299 14.824 1.00 92.00 97 LEU A C 1
ATOM 731 O O . LEU A 1 97 ? -12.284 8.569 14.015 1.00 92.00 97 LEU A O 1
ATOM 735 N N . LYS A 1 98 ? -12.366 9.882 15.837 1.00 91.31 98 LYS A N 1
ATOM 736 C CA . LYS A 1 98 ? -13.814 9.706 16.053 1.00 91.31 98 LYS A CA 1
ATOM 737 C C . LYS A 1 98 ? -14.621 10.135 14.834 1.00 91.31 98 LYS A C 1
ATOM 739 O O . LYS A 1 98 ? -15.559 9.443 14.446 1.00 91.31 98 LYS A O 1
ATOM 744 N N . HIS A 1 99 ? -14.254 11.262 14.232 1.00 91.00 99 HIS A N 1
ATOM 745 C CA . HIS A 1 99 ? -14.936 11.786 13.060 1.00 91.00 99 HIS A CA 1
ATOM 746 C C . HIS A 1 99 ? -14.780 10.862 11.845 1.00 91.00 99 HIS A C 1
ATOM 748 O O . HIS A 1 99 ? -15.783 10.522 11.224 1.00 91.00 99 HIS A O 1
ATOM 754 N N . VAL A 1 100 ? -13.566 10.370 11.564 1.00 91.12 100 VAL A N 1
ATOM 755 C CA . VAL A 1 100 ? -13.307 9.407 10.477 1.00 91.12 100 VAL A CA 1
ATOM 756 C C . VAL A 1 100 ? -14.133 8.137 10.653 1.00 91.12 100 VAL A C 1
ATOM 758 O O . VAL A 1 100 ? -14.814 7.719 9.721 1.00 91.12 100 VAL A O 1
ATOM 761 N N . PHE A 1 101 ? -14.117 7.535 11.845 1.00 90.44 101 PHE A N 1
ATOM 762 C CA . PHE A 1 101 ? -14.880 6.310 12.105 1.00 90.44 101 PHE A CA 1
ATOM 763 C C . PHE A 1 101 ? -16.390 6.536 11.987 1.00 90.44 101 PHE A C 1
ATOM 765 O O . PHE A 1 101 ? -17.101 5.666 11.486 1.00 90.44 101 PHE A O 1
ATOM 772 N N . LYS A 1 102 ? -16.884 7.714 12.385 1.00 89.12 102 LYS A N 1
ATOM 773 C CA . LYS A 1 102 ? -18.291 8.085 12.214 1.00 89.12 102 LYS A CA 1
ATOM 774 C C . LYS A 1 102 ? -18.671 8.224 10.734 1.00 89.12 102 LYS A C 1
ATOM 776 O O . LYS A 1 102 ? -19.653 7.622 10.316 1.00 89.12 102 LYS A O 1
ATOM 781 N N . LEU A 1 103 ? -17.882 8.942 9.933 1.00 89.19 103 LEU A N 1
ATOM 782 C CA . LEU A 1 103 ? -18.120 9.078 8.486 1.00 89.19 103 LEU A CA 1
ATOM 783 C C . LEU A 1 103 ? -18.041 7.726 7.761 1.00 89.19 103 LEU A C 1
ATOM 785 O O . LEU A 1 103 ? -18.864 7.412 6.898 1.00 89.19 103 LEU A O 1
ATOM 789 N N . ALA A 1 104 ? -17.084 6.885 8.153 1.00 88.31 104 ALA A N 1
ATOM 790 C CA . ALA A 1 104 ? -16.967 5.528 7.638 1.00 88.31 104 ALA A CA 1
ATOM 791 C C . ALA A 1 104 ? -18.198 4.678 7.992 1.00 88.31 104 ALA A C 1
ATOM 793 O O . ALA A 1 104 ? -18.642 3.876 7.178 1.00 88.31 104 ALA A O 1
ATOM 794 N N . GLN A 1 105 ? -18.789 4.878 9.173 1.00 84.75 105 GLN A N 1
ATOM 795 C CA . GLN A 1 105 ? -20.024 4.209 9.588 1.00 84.75 105 GLN A CA 1
ATOM 796 C C . GLN A 1 105 ? -21.262 4.739 8.849 1.00 84.75 105 GLN A C 1
ATOM 798 O O . GLN A 1 105 ? -22.265 4.038 8.717 1.00 84.75 105 GLN A O 1
ATOM 803 N N . GLU A 1 106 ? -21.249 5.985 8.393 1.00 86.31 106 GLU A N 1
ATOM 804 C CA . GLU A 1 106 ? -22.333 6.550 7.586 1.00 86.31 106 GLU A CA 1
ATOM 805 C C . GLU A 1 106 ? -22.328 5.991 6.154 1.00 86.31 106 GLU A C 1
ATOM 807 O O . GLU A 1 106 ? -23.391 5.884 5.544 1.00 86.31 106 GLU A O 1
ATOM 812 N N . SER A 1 107 ? -21.170 5.531 5.671 1.00 86.12 107 SER A N 1
ATOM 813 C CA . SER A 1 107 ? -20.999 4.895 4.361 1.00 86.12 107 SER A CA 1
ATOM 814 C C . SER A 1 107 ? -21.539 3.455 4.324 1.00 86.12 107 SER A C 1
ATOM 816 O O . SER A 1 107 ? -21.543 2.746 5.330 1.00 86.12 107 SER A O 1
ATOM 818 N N . THR A 1 108 ? -21.974 2.996 3.145 1.00 85.62 108 THR A N 1
ATOM 819 C CA . THR A 1 108 ? -22.416 1.604 2.923 1.00 85.62 108 THR A CA 1
ATOM 820 C C . THR A 1 108 ? -21.241 0.629 2.960 1.00 85.62 108 THR A C 1
ATOM 822 O O . THR A 1 108 ? -21.293 -0.395 3.636 1.00 85.62 108 THR A O 1
ATOM 825 N N . ARG A 1 109 ? -20.145 0.965 2.275 1.00 87.19 109 ARG A N 1
ATOM 826 C CA . ARG A 1 109 ? -18.880 0.228 2.303 1.00 87.19 109 ARG A CA 1
ATOM 827 C C . ARG A 1 109 ? -17.734 1.191 2.541 1.00 87.19 109 ARG A C 1
ATOM 829 O O . ARG A 1 109 ? -17.556 2.133 1.772 1.00 87.19 109 ARG A O 1
ATOM 836 N N . ALA A 1 110 ? -16.957 0.951 3.588 1.00 89.62 110 ALA A N 1
ATOM 837 C CA . ALA A 1 110 ? -15.843 1.808 3.960 1.00 89.62 110 ALA A CA 1
ATOM 838 C C . ALA A 1 110 ? -14.578 1.005 4.260 1.00 89.62 110 ALA A C 1
ATOM 840 O O . ALA A 1 110 ? -14.606 -0.015 4.953 1.00 89.62 110 ALA A O 1
ATOM 841 N N . ILE A 1 111 ? -13.448 1.518 3.784 1.00 91.75 111 ILE A N 1
ATOM 842 C CA . ILE A 1 111 ? -12.119 1.037 4.155 1.00 91.75 111 ILE A CA 1
ATOM 843 C C . ILE A 1 111 ? -11.396 2.188 4.845 1.00 91.75 111 ILE A C 1
ATOM 845 O O . ILE A 1 111 ? -11.172 3.234 4.242 1.00 91.75 111 ILE A O 1
ATOM 849 N N . ILE A 1 112 ? -11.023 2.001 6.109 1.00 93.12 112 ILE A N 1
ATOM 850 C CA . ILE A 1 112 ? -10.172 2.943 6.839 1.00 93.12 112 ILE A CA 1
ATOM 851 C C . ILE A 1 112 ? -8.726 2.498 6.649 1.00 93.12 112 ILE A C 1
ATOM 853 O O . ILE A 1 112 ? -8.348 1.415 7.094 1.00 93.12 112 ILE A O 1
ATOM 857 N N . PHE A 1 113 ? -7.916 3.327 5.997 1.00 94.81 113 PHE A N 1
ATOM 858 C CA . PHE A 1 113 ? -6.502 3.058 5.769 1.00 94.81 113 PHE A CA 1
ATOM 859 C C . PHE A 1 113 ? -5.631 3.911 6.695 1.00 94.81 113 PHE A C 1
ATOM 861 O O . PHE A 1 113 ? -5.567 5.130 6.544 1.00 94.81 113 PHE A O 1
ATOM 868 N N . LEU A 1 114 ? -4.968 3.263 7.653 1.00 94.50 114 LEU A N 1
ATOM 869 C CA . LEU A 1 114 ? -4.045 3.871 8.610 1.00 94.50 114 LEU A CA 1
ATOM 870 C C . LEU A 1 114 ? -2.611 3.742 8.083 1.00 94.50 114 LEU A C 1
ATOM 872 O O . LEU A 1 114 ? -1.976 2.697 8.230 1.00 94.50 114 LEU A O 1
ATOM 876 N N . ASP A 1 115 ? -2.112 4.800 7.454 1.00 93.06 115 ASP A N 1
ATOM 877 C CA . ASP A 1 115 ? -0.777 4.837 6.855 1.00 93.06 115 ASP A CA 1
ATOM 878 C C . ASP A 1 115 ? 0.280 5.261 7.887 1.00 93.06 115 ASP A C 1
ATOM 880 O O . ASP A 1 115 ? 0.047 6.185 8.674 1.00 93.06 115 ASP A O 1
ATOM 884 N N . LYS A 1 116 ? 1.448 4.609 7.869 1.00 91.50 116 LYS A N 1
ATOM 885 C CA . LYS A 1 116 ? 2.546 4.784 8.840 1.00 91.50 116 LYS A CA 1
ATOM 886 C C . LYS A 1 116 ? 2.099 4.650 10.300 1.00 91.50 116 LYS A C 1
ATOM 888 O O . LYS A 1 116 ? 2.378 5.520 11.127 1.00 91.50 116 LYS A O 1
ATOM 893 N N . ILE A 1 117 ? 1.383 3.575 10.635 1.00 92.94 117 ILE A N 1
ATOM 894 C CA . ILE A 1 117 ? 0.833 3.369 11.991 1.00 92.94 117 ILE A CA 1
ATOM 895 C C . ILE A 1 117 ? 1.913 3.319 13.088 1.00 92.94 117 ILE A C 1
ATOM 897 O O . ILE A 1 117 ? 1.643 3.647 14.245 1.00 92.94 117 ILE A O 1
ATOM 901 N N . ASP A 1 118 ? 3.150 2.976 12.728 1.00 90.94 118 ASP A N 1
ATOM 902 C CA . ASP A 1 118 ? 4.330 3.051 13.592 1.00 90.94 118 ASP A CA 1
ATOM 903 C C . ASP A 1 118 ? 4.563 4.454 14.161 1.00 90.94 118 ASP A C 1
ATOM 905 O O . ASP A 1 118 ? 4.997 4.564 15.304 1.00 90.94 118 ASP A O 1
ATOM 909 N N . ALA A 1 119 ? 4.162 5.516 13.455 1.00 89.19 119 ALA A N 1
ATOM 910 C CA . ALA A 1 119 ? 4.261 6.894 13.934 1.00 89.19 119 ALA A CA 1
ATOM 911 C C . ALA A 1 119 ? 3.493 7.149 15.240 1.00 89.19 119 ALA A C 1
ATOM 913 O O . ALA A 1 119 ? 3.847 8.047 15.999 1.00 89.19 119 ALA A O 1
ATOM 914 N N . LEU A 1 120 ? 2.460 6.350 15.533 1.00 87.44 120 LEU A N 1
ATOM 915 C CA . LEU A 1 120 ? 1.737 6.415 16.806 1.00 87.44 120 LEU A CA 1
ATOM 916 C C . LEU A 1 120 ? 2.481 5.720 17.952 1.00 87.44 120 LEU A C 1
ATOM 918 O O . LEU A 1 120 ? 1.985 5.744 19.071 1.00 87.44 120 LEU A O 1
ATOM 922 N N . CYS A 1 121 ? 3.615 5.066 17.695 1.00 83.69 121 CYS A N 1
ATOM 923 C CA . CYS A 1 121 ? 4.349 4.259 18.672 1.00 83.69 121 CYS A CA 1
ATOM 924 C C . CYS A 1 121 ? 5.777 4.760 18.958 1.00 83.69 121 CYS A C 1
ATOM 926 O O . CYS A 1 121 ? 6.354 4.340 19.959 1.00 83.69 121 CYS A O 1
ATOM 928 N N . ILE A 1 122 ? 6.327 5.676 18.147 1.00 71.62 122 ILE A N 1
ATOM 929 C CA . ILE A 1 122 ? 7.731 6.139 18.227 1.00 71.62 122 ILE A CA 1
ATOM 930 C C . ILE A 1 122 ? 8.080 6.726 19.610 1.00 71.62 122 ILE A C 1
ATOM 932 O O . ILE A 1 122 ? 9.154 6.464 20.143 1.00 71.62 122 ILE A O 1
ATOM 936 N N . GLY A 1 123 ? 7.145 7.424 20.260 1.00 58.50 123 GLY A N 1
ATOM 937 C CA . GLY A 1 123 ? 7.387 8.111 21.531 1.00 58.50 123 GLY A CA 1
ATOM 938 C C . GLY A 1 123 ? 7.667 7.289 22.774 1.00 58.50 123 GLY A C 1
ATOM 939 O O . GLY A 1 123 ? 7.978 7.866 23.808 1.00 58.50 123 GLY A O 1
ATOM 940 N N . SER A 1 124 ? 7.531 5.965 22.724 1.00 52.66 124 SER A N 1
ATOM 941 C CA . SER A 1 124 ? 7.823 5.134 23.896 1.00 52.66 124 SER A CA 1
ATOM 942 C C . SER A 1 124 ? 9.312 4.820 24.074 1.00 52.66 124 SER A C 1
ATOM 944 O O . SER A 1 124 ? 9.650 4.208 25.083 1.00 52.66 124 SER A O 1
ATOM 946 N N . GLN A 1 125 ? 10.186 5.184 23.125 1.00 51.62 125 GLN A N 1
ATOM 947 C CA . GLN A 1 125 ? 11.605 4.790 23.147 1.00 51.62 125 GLN A CA 1
ATOM 948 C C . GLN A 1 125 ? 12.600 5.936 23.383 1.00 51.62 125 GLN A C 1
ATOM 950 O O . GLN A 1 125 ? 13.723 5.663 23.799 1.00 51.62 125 GLN A O 1
ATOM 955 N N . GLU A 1 126 ? 12.217 7.194 23.165 1.00 56.78 126 GLU A N 1
ATOM 956 C CA . GLU A 1 126 ? 13.100 8.343 23.402 1.00 56.78 126 GLU A CA 1
ATOM 957 C C . GLU A 1 126 ? 12.910 8.890 24.826 1.00 56.78 126 GLU A C 1
ATOM 959 O O . GLU A 1 126 ? 11.790 9.041 25.309 1.00 56.78 126 GLU A O 1
ATOM 964 N N . THR A 1 127 ? 14.009 9.161 25.529 1.00 54.47 127 THR A N 1
ATOM 965 C CA . THR A 1 127 ? 14.005 9.585 26.942 1.00 54.47 127 THR A CA 1
ATOM 966 C C . THR A 1 127 ? 13.865 11.099 27.142 1.00 54.47 127 THR A C 1
ATOM 968 O O . THR A 1 127 ? 13.617 11.524 28.263 1.00 54.47 127 THR A O 1
ATOM 971 N N . ASP A 1 128 ? 13.966 11.898 26.072 1.00 61.03 128 ASP A N 1
ATOM 972 C CA . ASP A 1 128 ? 13.918 13.376 26.104 1.00 61.03 128 ASP A CA 1
ATOM 973 C C . ASP A 1 128 ? 12.615 13.972 25.531 1.00 61.03 128 ASP A C 1
ATOM 975 O O . ASP A 1 128 ? 12.510 15.178 25.290 1.00 61.03 128 ASP A O 1
ATOM 979 N N . VAL A 1 129 ? 11.592 13.147 25.289 1.00 65.06 129 VAL A N 1
ATOM 980 C CA . VAL A 1 129 ? 10.326 13.630 24.718 1.00 65.06 129 VAL A CA 1
ATOM 981 C C . VAL A 1 129 ? 9.428 14.220 25.802 1.00 65.06 129 VAL A C 1
ATOM 983 O O . VAL A 1 129 ? 9.239 13.640 26.868 1.00 65.06 129 VAL A O 1
ATOM 986 N N . ASN A 1 130 ? 8.819 15.368 25.500 1.00 77.38 130 ASN A N 1
ATOM 987 C CA . ASN A 1 130 ? 7.863 16.056 26.368 1.00 77.38 130 ASN A CA 1
ATOM 988 C C . ASN A 1 130 ? 6.752 15.098 26.855 1.00 77.38 130 ASN A C 1
ATOM 990 O O . ASN A 1 130 ? 6.038 14.515 26.034 1.00 77.38 130 ASN A O 1
ATOM 994 N N . GLU A 1 131 ? 6.554 14.984 28.174 1.00 82.06 131 GLU A N 1
ATOM 995 C CA . GLU A 1 131 ? 5.521 14.135 28.797 1.00 82.06 131 GLU A CA 1
ATOM 996 C C . GLU A 1 131 ? 4.122 14.381 28.212 1.00 82.06 131 GLU A C 1
ATOM 998 O O . GLU A 1 131 ? 3.357 13.442 27.983 1.00 82.06 131 GLU A O 1
ATOM 1003 N N . ALA A 1 132 ? 3.800 15.638 27.887 1.00 84.06 132 ALA A N 1
ATOM 1004 C CA . ALA A 1 132 ? 2.523 15.995 27.275 1.00 84.06 132 ALA A CA 1
ATOM 1005 C C . ALA A 1 132 ? 2.338 15.356 25.888 1.00 84.06 132 ALA A C 1
ATOM 1007 O O . ALA A 1 132 ? 1.220 15.016 25.495 1.00 84.06 132 ALA A O 1
ATOM 1008 N N . TRP A 1 133 ? 3.427 15.180 25.137 1.00 84.19 133 TRP A N 1
ATOM 1009 C CA . TRP A 1 133 ? 3.394 14.539 23.827 1.00 84.19 133 TRP A CA 1
ATOM 1010 C C . TRP A 1 133 ? 3.221 13.019 23.951 1.00 84.19 133 TRP A C 1
ATOM 1012 O O . TRP A 1 133 ? 2.394 12.444 23.239 1.00 84.19 133 TRP A O 1
ATOM 1022 N N . ILE A 1 134 ? 3.896 12.387 24.917 1.00 85.00 134 ILE A N 1
ATOM 1023 C CA . ILE A 1 134 ? 3.730 10.957 25.225 1.00 85.00 134 ILE A CA 1
ATOM 1024 C C . ILE A 1 134 ? 2.288 10.664 25.659 1.00 85.00 134 ILE A C 1
ATOM 1026 O O . ILE A 1 134 ? 1.661 9.735 25.146 1.00 85.00 134 ILE A O 1
ATOM 1030 N N . GLU A 1 135 ? 1.718 11.480 26.549 1.00 87.44 135 GLU A N 1
ATOM 1031 C CA . GLU A 1 135 ? 0.338 11.294 27.009 1.00 87.44 135 GLU A CA 1
ATOM 1032 C C . GLU A 1 135 ? -0.671 11.501 25.870 1.00 87.44 135 GLU A C 1
ATOM 1034 O O . GLU A 1 135 ? -1.625 10.733 25.720 1.00 87.44 135 GLU A O 1
ATOM 1039 N N . LYS A 1 136 ? -0.434 12.479 24.988 1.00 88.69 136 LYS A N 1
ATOM 1040 C CA . LYS A 1 136 ? -1.234 12.667 23.769 1.00 88.69 136 LYS A CA 1
ATOM 1041 C C . LYS A 1 136 ? -1.179 11.437 22.859 1.00 88.69 136 LYS A C 1
ATOM 1043 O O . LYS A 1 136 ? -2.225 11.000 22.367 1.00 88.69 136 LYS A O 1
ATOM 1048 N N . GLN A 1 137 ? 0.004 10.864 22.646 1.00 88.06 137 GLN A N 1
ATOM 1049 C CA . GLN A 1 137 ? 0.192 9.649 21.855 1.00 88.06 137 GLN A CA 1
ATOM 1050 C C . GLN A 1 137 ? -0.544 8.461 22.487 1.00 88.06 137 GLN A C 1
ATOM 1052 O O . GLN A 1 137 ? -1.330 7.794 21.811 1.00 88.06 137 GLN A O 1
ATOM 1057 N N . ARG A 1 138 ? -0.380 8.251 23.799 1.00 89.00 138 ARG A N 1
ATOM 1058 C CA . ARG A 1 138 ? -1.054 7.190 24.559 1.00 89.00 138 ARG A CA 1
ATOM 1059 C C . ARG A 1 138 ? -2.574 7.298 24.455 1.00 89.00 138 ARG A C 1
ATOM 1061 O O . ARG A 1 138 ? -3.232 6.317 24.116 1.00 89.00 138 ARG A O 1
ATOM 1068 N N . ASN A 1 139 ? -3.120 8.495 24.658 1.00 91.56 139 ASN A N 1
ATOM 1069 C CA . ASN A 1 139 ? -4.556 8.751 24.550 1.00 91.56 139 ASN A CA 1
ATOM 1070 C C . ASN A 1 139 ? -5.077 8.545 23.122 1.00 91.56 139 ASN A C 1
ATOM 1072 O O . ASN A 1 139 ? -6.181 8.041 22.935 1.00 91.56 139 ASN A O 1
ATOM 1076 N N . THR A 1 140 ? -4.278 8.878 22.107 1.00 92.69 140 THR A N 1
ATOM 1077 C CA . THR A 1 140 ? -4.622 8.623 20.698 1.00 92.69 140 THR A CA 1
ATOM 1078 C C . THR A 1 140 ? -4.653 7.125 20.385 1.00 92.69 140 THR A C 1
ATOM 1080 O O . THR A 1 140 ? -5.596 6.657 19.749 1.00 92.69 140 THR A O 1
ATOM 1083 N N . ILE A 1 141 ? -3.675 6.351 20.874 1.00 92.00 141 ILE A N 1
ATOM 1084 C CA . ILE A 1 141 ? -3.670 4.887 20.734 1.00 92.00 141 ILE A CA 1
ATOM 1085 C C . ILE A 1 141 ? -4.876 4.276 21.450 1.00 92.00 141 ILE A C 1
ATOM 1087 O O . ILE A 1 141 ? -5.555 3.430 20.877 1.00 92.00 141 ILE A O 1
ATOM 1091 N N . MET A 1 142 ? -5.158 4.690 22.689 1.00 91.75 142 MET A N 1
ATOM 1092 C CA . MET A 1 142 ? -6.305 4.176 23.443 1.00 91.75 142 MET A CA 1
ATOM 1093 C C . MET A 1 142 ? -7.618 4.418 22.701 1.00 91.75 142 MET A C 1
ATOM 1095 O O . MET A 1 142 ? -8.409 3.488 22.558 1.00 91.75 142 MET A O 1
ATOM 1099 N N . GLU A 1 143 ? -7.816 5.624 22.168 1.00 93.19 143 GLU A N 1
ATOM 1100 C CA . GLU A 1 143 ? -8.990 5.949 21.362 1.00 93.19 143 GLU A CA 1
ATOM 1101 C C . GLU A 1 143 ? -9.088 5.054 20.118 1.00 93.19 143 GLU A C 1
ATOM 1103 O O . GLU A 1 143 ? -10.129 4.445 19.879 1.00 93.19 143 GLU A O 1
ATOM 1108 N N . LEU A 1 144 ? -7.991 4.885 19.371 1.00 92.94 144 LEU A N 1
ATOM 1109 C CA . LEU A 1 144 ? -7.956 3.988 18.215 1.00 92.94 144 LEU A CA 1
ATOM 1110 C C . LEU A 1 144 ? -8.334 2.546 18.598 1.00 92.94 144 LEU A C 1
ATOM 1112 O O . LEU A 1 144 ? -9.114 1.906 17.899 1.00 92.94 144 LEU A O 1
ATOM 1116 N N . LEU A 1 145 ? -7.818 2.032 19.717 1.00 91.06 145 LEU A N 1
ATOM 1117 C CA . LEU A 1 145 ? -8.106 0.675 20.192 1.00 91.06 145 LEU A CA 1
ATOM 1118 C C . LEU A 1 145 ? -9.557 0.491 20.648 1.00 91.06 145 LEU A C 1
ATOM 1120 O O . LEU A 1 145 ? -10.090 -0.613 20.499 1.00 91.06 145 LEU A O 1
ATOM 1124 N N . VAL A 1 146 ? -10.167 1.532 21.222 1.00 91.06 146 VAL A N 1
ATOM 1125 C CA . VAL A 1 146 ? -11.588 1.555 21.595 1.00 91.06 146 VAL A CA 1
ATOM 1126 C C . VAL A 1 146 ? -12.448 1.547 20.338 1.00 91.06 146 VAL A C 1
ATOM 1128 O O . VAL A 1 146 ? -13.345 0.711 20.228 1.00 91.06 146 VAL A O 1
ATOM 1131 N N . LEU A 1 147 ? -12.128 2.394 19.355 1.00 90.06 147 LEU A N 1
ATOM 1132 C CA . LEU A 1 147 ? -12.829 2.438 18.074 1.00 90.06 147 LEU A CA 1
ATOM 1133 C C . LEU A 1 147 ? -12.712 1.093 17.340 1.00 90.06 147 LEU A C 1
ATOM 1135 O O . LEU A 1 147 ? -13.725 0.475 17.043 1.00 90.06 147 LEU A O 1
ATOM 1139 N N . MET A 1 148 ? -11.507 0.550 17.166 1.00 87.62 148 MET A N 1
ATOM 1140 C CA . MET A 1 148 ? -11.287 -0.776 16.561 1.00 87.62 148 MET A CA 1
ATOM 1141 C C . MET A 1 148 ? -11.831 -1.949 17.393 1.00 87.62 148 MET A C 1
ATOM 1143 O O . MET A 1 148 ? -11.880 -3.081 16.917 1.00 87.62 148 MET A O 1
ATOM 1147 N N . GLY A 1 149 ? -12.160 -1.729 18.665 1.00 81.25 149 GLY A N 1
ATOM 1148 C CA . GLY A 1 149 ? -12.749 -2.739 19.540 1.00 81.25 149 GLY A CA 1
ATOM 1149 C C . GLY A 1 149 ? -14.273 -2.765 19.491 1.00 81.25 149 GLY A C 1
ATOM 1150 O O . GLY A 1 149 ? -14.865 -3.701 20.022 1.00 81.25 149 GLY A O 1
ATOM 1151 N N . ASN A 1 150 ? -14.905 -1.755 18.891 1.00 79.81 150 ASN A N 1
ATOM 1152 C CA . ASN A 1 150 ? -16.348 -1.597 18.917 1.00 79.81 150 ASN A CA 1
ATOM 1153 C C . ASN A 1 150 ? -17.027 -2.611 17.972 1.00 79.81 150 ASN A C 1
ATOM 1155 O O . ASN A 1 150 ? -16.913 -2.483 16.749 1.00 79.81 150 ASN A O 1
ATOM 1159 N N . PRO A 1 151 ? -17.786 -3.592 18.504 1.00 68.88 151 PRO A N 1
ATOM 1160 C CA . PRO A 1 151 ? -18.457 -4.605 17.691 1.00 68.88 151 PRO A CA 1
ATOM 1161 C C . PRO A 1 151 ? -19.493 -4.010 16.735 1.00 68.88 151 PRO A C 1
ATOM 1163 O O . PRO A 1 151 ? -19.799 -4.625 15.717 1.00 68.88 151 PRO A O 1
ATOM 1166 N N . ALA A 1 152 ? -20.016 -2.812 17.029 1.00 63.53 152 ALA A N 1
ATOM 1167 C CA . ALA A 1 152 ? -20.979 -2.130 16.172 1.00 63.53 152 ALA A CA 1
ATOM 1168 C C . ALA A 1 152 ? -20.407 -1.813 14.781 1.00 63.53 152 ALA A C 1
ATOM 1170 O O . ALA A 1 152 ? -21.164 -1.802 13.816 1.00 63.53 152 ALA A O 1
ATOM 1171 N N . PHE A 1 153 ? -19.088 -1.615 14.656 1.00 62.94 153 PHE A N 1
ATOM 1172 C CA . PHE A 1 153 ? -18.439 -1.392 13.356 1.00 62.94 153 PHE A CA 1
ATOM 1173 C C . PHE A 1 153 ? -18.251 -2.677 12.548 1.00 62.94 153 PHE A C 1
ATOM 1175 O O . PHE A 1 153 ? -18.118 -2.626 11.329 1.00 62.94 153 PHE A O 1
ATOM 1182 N N . TYR A 1 154 ? -18.268 -3.831 13.215 1.00 60.94 154 TYR A N 1
ATOM 1183 C CA . TYR A 1 154 ? -18.102 -5.142 12.591 1.00 60.94 154 TYR A CA 1
ATOM 1184 C C . TYR A 1 154 ? -19.418 -5.918 12.510 1.00 60.94 154 TYR A C 1
ATOM 1186 O O . TYR A 1 154 ? -19.408 -7.091 12.140 1.00 60.94 154 TYR A O 1
ATOM 1194 N N . ASN A 1 155 ? -20.552 -5.301 12.858 1.00 57.75 155 ASN A N 1
ATOM 1195 C CA . ASN A 1 155 ? -21.848 -5.958 12.790 1.00 57.75 155 ASN A CA 1
ATOM 1196 C C . ASN A 1 155 ? -22.302 -6.087 11.326 1.00 57.75 155 ASN A C 1
ATOM 1198 O O . ASN A 1 155 ? -23.023 -5.245 10.788 1.00 57.75 155 ASN A O 1
ATOM 1202 N N . ARG A 1 156 ? -21.885 -7.196 10.705 1.00 59.19 156 ARG A N 1
ATOM 1203 C CA . ARG A 1 156 ? -22.168 -7.587 9.312 1.00 59.19 156 ARG A CA 1
ATOM 1204 C C . ARG A 1 156 ? -23.642 -7.928 9.043 1.00 59.19 156 ARG A C 1
ATOM 1206 O O . ARG A 1 156 ? -23.975 -8.324 7.933 1.00 59.19 156 ARG A O 1
ATOM 1213 N N . SER A 1 157 ? -24.510 -7.800 10.049 1.00 52.25 157 SER A N 1
ATOM 1214 C CA . SER A 1 157 ? -25.964 -7.991 9.931 1.00 52.25 157 SER A CA 1
ATOM 1215 C C . SER A 1 157 ? -26.680 -6.765 9.349 1.00 52.25 157 SER A C 1
ATOM 1217 O O . SER A 1 157 ? -27.875 -6.826 9.088 1.00 52.25 157 SER A O 1
ATOM 1219 N N . SER A 1 158 ? -25.969 -5.643 9.197 1.00 56.06 158 SER A N 1
ATOM 1220 C CA . SER A 1 158 ? -26.480 -4.403 8.607 1.00 56.06 158 SER A CA 1
ATOM 1221 C C . SER A 1 158 ? -25.936 -4.210 7.189 1.00 56.06 158 SER A C 1
ATOM 1223 O O . SER A 1 158 ? -24.875 -4.742 6.867 1.00 56.06 158 SER A O 1
ATOM 1225 N N . ASP A 1 159 ? -26.602 -3.394 6.364 1.00 65.56 159 ASP A N 1
ATOM 1226 C CA . ASP A 1 159 ? -26.151 -2.976 5.016 1.00 65.56 159 ASP A CA 1
ATOM 1227 C C . ASP A 1 159 ? -24.805 -2.213 5.004 1.00 65.56 159 ASP A C 1
ATOM 1229 O O . ASP A 1 159 ? -24.387 -1.674 3.978 1.00 65.56 159 ASP A O 1
ATOM 1233 N N . LYS A 1 160 ? -24.131 -2.124 6.155 1.00 76.62 160 LYS A N 1
ATOM 1234 C CA . LYS A 1 160 ? -22.928 -1.336 6.383 1.00 76.62 160 LYS A CA 1
ATOM 1235 C C . LYS A 1 160 ? -21.743 -2.247 6.656 1.00 76.62 160 LYS A C 1
ATOM 1237 O O . LYS A 1 160 ? -21.743 -3.037 7.600 1.00 76.62 160 LYS A O 1
ATOM 1242 N N . GLN A 1 161 ? -20.716 -2.118 5.827 1.00 80.69 161 GLN A N 1
ATOM 1243 C CA . GLN A 1 161 ? -19.513 -2.937 5.866 1.00 80.69 161 GLN A CA 1
ATOM 1244 C C . GLN A 1 161 ? -18.292 -2.039 6.048 1.00 80.69 161 GLN A C 1
ATOM 1246 O O . GLN A 1 161 ? -18.062 -1.118 5.267 1.00 80.69 161 GLN A O 1
ATOM 1251 N N . MET A 1 162 ? -17.496 -2.322 7.079 1.00 86.31 162 MET A N 1
ATOM 1252 C CA . MET A 1 162 ? -16.274 -1.581 7.376 1.00 86.31 162 MET A CA 1
ATOM 1253 C C . MET A 1 162 ? -15.089 -2.531 7.555 1.00 86.31 162 MET A C 1
ATOM 1255 O O . MET A 1 162 ? -15.208 -3.598 8.165 1.00 86.31 162 MET A O 1
ATOM 1259 N N . ALA A 1 163 ? -13.933 -2.125 7.036 1.00 89.19 163 ALA A N 1
ATOM 1260 C CA . ALA A 1 163 ? -12.650 -2.779 7.265 1.00 89.19 163 ALA A CA 1
ATOM 1261 C C . ALA A 1 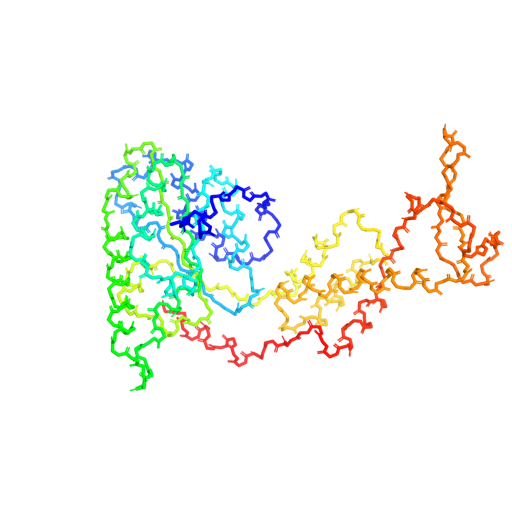163 ? -11.576 -1.748 7.633 1.00 89.19 163 ALA A C 1
ATOM 1263 O O . ALA A 1 163 ? -11.651 -0.589 7.220 1.00 89.19 163 ALA A O 1
ATOM 1264 N N . VAL A 1 164 ? -10.567 -2.176 8.397 1.00 92.31 164 VAL A N 1
ATOM 1265 C CA . VAL A 1 164 ? -9.425 -1.329 8.767 1.00 92.31 164 VAL A CA 1
ATOM 1266 C C . VAL A 1 164 ? -8.151 -1.964 8.231 1.00 92.31 164 VAL A C 1
ATOM 1268 O O . VAL A 1 164 ? -7.839 -3.110 8.547 1.00 92.31 164 VAL A O 1
ATOM 1271 N N . ILE A 1 165 ? -7.388 -1.222 7.440 1.00 94.62 165 ILE A N 1
ATOM 1272 C CA . ILE A 1 165 ? -6.081 -1.655 6.950 1.00 94.62 165 ILE A CA 1
ATOM 1273 C C . ILE A 1 165 ? -5.020 -0.733 7.540 1.00 94.62 165 ILE A C 1
ATOM 1275 O O . ILE A 1 165 ? -5.103 0.480 7.384 1.00 94.62 165 ILE A O 1
ATOM 1279 N N . GLY A 1 166 ? -4.027 -1.293 8.220 1.00 95.19 166 GLY A N 1
ATOM 1280 C CA . GLY A 1 166 ? -2.829 -0.575 8.646 1.00 95.19 166 GLY A CA 1
ATOM 1281 C C . GLY A 1 166 ? -1.672 -0.822 7.684 1.00 95.19 166 GLY A C 1
ATOM 1282 O O . GLY A 1 166 ? -1.540 -1.930 7.169 1.00 95.19 166 GLY A O 1
ATOM 1283 N N . ALA A 1 167 ? -0.817 0.176 7.476 1.00 95.06 167 ALA A N 1
ATOM 1284 C CA . ALA A 1 167 ? 0.479 0.013 6.823 1.00 95.06 167 ALA A CA 1
ATOM 1285 C C . ALA A 1 167 ? 1.614 0.538 7.708 1.00 95.06 167 ALA A C 1
ATOM 1287 O O . ALA A 1 167 ? 1.464 1.549 8.399 1.00 95.06 167 ALA A O 1
ATOM 1288 N N . THR A 1 168 ? 2.760 -0.140 7.678 1.00 93.69 168 THR A N 1
ATOM 1289 C CA . THR A 1 168 ? 3.973 0.284 8.387 1.00 93.69 168 THR A CA 1
ATOM 1290 C C . THR A 1 168 ? 5.239 -0.124 7.645 1.00 93.69 168 THR A C 1
ATOM 1292 O O . THR A 1 168 ? 5.277 -1.170 6.998 1.00 93.69 168 THR A O 1
ATOM 1295 N N . ASN A 1 169 ? 6.296 0.669 7.817 1.00 91.88 169 ASN A N 1
ATOM 1296 C CA . ASN A 1 169 ? 7.645 0.294 7.395 1.00 91.88 169 ASN A CA 1
ATOM 1297 C C . ASN A 1 169 ? 8.528 -0.140 8.573 1.00 91.88 169 ASN A C 1
ATOM 1299 O O . ASN A 1 169 ? 9.642 -0.594 8.369 1.00 91.88 169 ASN A O 1
ATOM 1303 N N . ALA A 1 170 ? 8.055 0.000 9.811 1.00 90.88 170 ALA A N 1
ATOM 1304 C CA . ALA A 1 170 ? 8.822 -0.310 11.012 1.00 90.88 170 ALA A CA 1
ATOM 1305 C C . ALA A 1 170 ? 7.968 -1.153 11.971 1.00 90.88 170 ALA A C 1
ATOM 1307 O O . ALA A 1 170 ? 7.578 -0.693 13.048 1.00 90.88 170 ALA A O 1
ATOM 1308 N N . PRO A 1 171 ? 7.637 -2.401 11.593 1.00 91.75 171 PRO A N 1
ATOM 1309 C CA . PRO A 1 171 ? 6.701 -3.223 12.352 1.00 91.75 171 PRO A CA 1
ATOM 1310 C C . PRO A 1 171 ? 7.191 -3.563 13.772 1.00 91.75 171 PRO A C 1
ATOM 1312 O O . PRO A 1 171 ? 6.376 -3.762 14.673 1.00 91.75 171 PRO A O 1
ATOM 1315 N N . TRP A 1 172 ? 8.507 -3.546 14.015 1.00 90.19 172 TRP A N 1
ATOM 1316 C CA . TRP A 1 172 ? 9.114 -3.709 15.344 1.00 90.19 172 TRP A CA 1
ATOM 1317 C C . TRP A 1 172 ? 8.809 -2.560 16.318 1.00 90.19 172 TRP A C 1
ATOM 1319 O O . TRP A 1 172 ? 8.891 -2.763 17.528 1.00 90.19 172 TRP A O 1
ATOM 1329 N N . LEU A 1 173 ? 8.434 -1.373 15.824 1.00 90.62 173 LEU A N 1
ATOM 1330 C CA . LEU A 1 173 ? 8.033 -0.243 16.671 1.00 90.62 173 LEU A CA 1
ATOM 1331 C C . LEU A 1 173 ? 6.576 -0.347 17.136 1.00 90.62 173 LEU A C 1
ATOM 1333 O O . LEU A 1 173 ? 6.173 0.366 18.052 1.00 90.62 173 LEU A O 1
ATOM 1337 N N . ILE A 1 174 ? 5.763 -1.216 16.528 1.00 90.50 174 ILE A N 1
ATOM 1338 C CA . ILE A 1 174 ? 4.336 -1.286 16.838 1.00 90.50 174 ILE A CA 1
ATOM 1339 C C . ILE A 1 174 ? 4.112 -1.929 18.209 1.00 90.50 174 ILE A C 1
ATOM 1341 O O . ILE A 1 174 ? 4.534 -3.050 18.495 1.00 90.50 174 ILE A O 1
ATOM 1345 N N . SER A 1 175 ? 3.349 -1.234 19.054 1.00 87.38 175 SER A N 1
ATOM 1346 C CA . SER A 1 175 ? 2.988 -1.727 20.382 1.00 87.38 175 SER A CA 1
ATOM 1347 C C . SER A 1 175 ? 2.116 -2.998 20.334 1.00 87.38 175 SER A C 1
ATOM 1349 O O . SER A 1 175 ? 1.212 -3.149 19.504 1.00 87.38 175 SER A O 1
ATOM 1351 N N . ARG A 1 176 ? 2.325 -3.915 21.293 1.00 88.56 176 ARG A N 1
ATOM 1352 C CA . ARG A 1 176 ? 1.542 -5.165 21.416 1.00 88.56 176 ARG A CA 1
ATOM 1353 C C . ARG A 1 176 ? 0.012 -4.964 21.417 1.00 88.56 176 ARG A C 1
ATOM 1355 O O . ARG A 1 176 ? -0.670 -5.795 20.816 1.00 88.56 176 ARG A O 1
ATOM 1362 N N . PRO A 1 177 ? -0.567 -3.924 22.058 1.00 89.25 177 PRO A N 1
ATOM 1363 C CA . PRO A 1 177 ? -2.010 -3.682 22.008 1.00 89.25 177 PRO A CA 1
ATOM 1364 C C . PRO A 1 177 ? -2.554 -3.476 20.588 1.00 89.25 177 PRO A C 1
ATOM 1366 O O . PRO A 1 177 ? -3.604 -4.026 20.261 1.00 89.25 177 PRO A O 1
ATOM 1369 N N . ILE A 1 178 ? -1.821 -2.755 19.731 1.00 90.19 178 ILE A N 1
ATOM 1370 C CA . ILE A 1 178 ? -2.190 -2.545 18.324 1.00 90.19 178 ILE A CA 1
ATOM 1371 C C . ILE A 1 178 ? -2.064 -3.860 17.550 1.00 90.19 178 ILE A C 1
ATOM 1373 O O . ILE A 1 178 ? -2.993 -4.260 16.849 1.00 90.19 178 ILE A O 1
ATOM 1377 N N . LEU A 1 179 ? -0.971 -4.601 17.756 1.00 90.12 179 LEU A N 1
ATOM 1378 C CA . LEU A 1 179 ? -0.754 -5.904 17.116 1.00 90.12 179 LEU A CA 1
ATOM 1379 C C . LEU A 1 179 ? -1.847 -6.937 17.440 1.00 90.12 179 LEU A C 1
ATOM 1381 O O . LEU A 1 179 ? -2.118 -7.813 16.622 1.00 90.12 179 LEU A O 1
ATOM 1385 N N . ARG A 1 180 ? -2.509 -6.847 18.601 1.00 88.38 180 ARG A N 1
ATOM 1386 C CA . ARG A 1 180 ? -3.663 -7.703 18.947 1.00 88.38 180 ARG A CA 1
ATOM 1387 C C . ARG A 1 180 ? -4.937 -7.352 18.176 1.00 88.38 180 ARG A C 1
ATOM 1389 O O . ARG A 1 180 ? -5.828 -8.191 18.083 1.00 88.38 180 ARG A O 1
ATOM 1396 N N . ARG A 1 181 ? -5.055 -6.126 17.655 1.00 89.00 181 ARG A N 1
ATOM 1397 C CA . ARG A 1 181 ? -6.177 -5.705 16.799 1.00 89.00 181 ARG A CA 1
ATOM 1398 C C . ARG A 1 181 ? -5.958 -6.058 15.332 1.00 89.00 181 ARG A C 1
ATOM 1400 O O . ARG A 1 181 ? -6.945 -6.229 14.623 1.00 89.00 181 ARG A O 1
ATOM 1407 N N . PHE A 1 182 ? -4.705 -6.224 14.916 1.00 90.44 182 PHE A N 1
ATOM 1408 C CA . PHE A 1 182 ? -4.307 -6.695 13.590 1.00 90.44 182 PHE A CA 1
ATOM 1409 C C . PHE A 1 182 ? -3.805 -8.141 13.652 1.00 90.44 182 PHE A C 1
ATOM 1411 O O . PHE A 1 182 ? -2.601 -8.406 13.693 1.00 90.44 182 PHE A O 1
ATOM 1418 N N . LEU A 1 183 ? -4.751 -9.082 13.694 1.00 84.38 183 LEU A N 1
ATOM 1419 C CA . LEU A 1 183 ? -4.442 -10.515 13.700 1.00 84.38 183 LEU A CA 1
ATOM 1420 C C . LEU A 1 183 ? -3.924 -10.991 12.338 1.00 84.38 183 LEU A C 1
ATOM 1422 O O . LEU A 1 183 ? -3.040 -11.838 12.288 1.00 84.38 183 LEU A O 1
ATOM 1426 N N . ASN A 1 184 ? -4.451 -10.434 11.243 1.00 88.75 184 ASN A N 1
ATOM 1427 C CA . ASN A 1 184 ? -3.997 -10.748 9.893 1.00 88.75 184 ASN A CA 1
ATOM 1428 C C . ASN A 1 184 ? -2.864 -9.791 9.501 1.00 88.75 184 ASN A C 1
ATOM 1430 O O . ASN A 1 184 ? -3.094 -8.598 9.296 1.00 88.75 184 ASN A O 1
ATOM 1434 N N . ARG A 1 185 ? -1.634 -10.304 9.437 1.00 91.81 185 ARG A N 1
ATOM 1435 C CA . ARG A 1 185 ? -0.429 -9.529 9.120 1.00 91.81 185 ARG A CA 1
ATOM 1436 C C . ARG A 1 185 ? 0.194 -10.085 7.855 1.00 91.81 185 ARG A C 1
ATOM 1438 O O . ARG A 1 185 ? 0.394 -11.296 7.752 1.00 91.81 185 ARG A O 1
ATOM 1445 N N . ARG A 1 186 ? 0.492 -9.216 6.893 1.00 93.38 186 ARG A N 1
ATOM 1446 C CA . ARG A 1 186 ? 1.056 -9.619 5.604 1.00 93.38 186 ARG A CA 1
ATOM 1447 C C . ARG A 1 186 ? 2.296 -8.813 5.285 1.00 93.38 186 ARG A C 1
ATOM 1449 O O . ARG A 1 186 ? 2.266 -7.583 5.286 1.00 93.38 186 ARG A O 1
ATOM 1456 N N . TYR A 1 187 ? 3.368 -9.553 5.028 1.00 93.00 187 TYR A N 1
ATOM 1457 C CA . TYR A 1 187 ? 4.620 -9.000 4.557 1.00 93.00 187 TYR A CA 1
ATOM 1458 C C . TYR A 1 187 ? 4.485 -8.623 3.084 1.00 93.00 187 TYR A C 1
ATOM 1460 O O . TYR A 1 187 ? 4.013 -9.425 2.279 1.00 93.00 187 TYR A O 1
ATOM 1468 N N . CYS A 1 188 ? 4.918 -7.418 2.744 1.00 92.38 188 CYS A N 1
ATOM 1469 C CA . CYS A 1 188 ? 5.044 -6.935 1.382 1.00 92.38 188 CYS A CA 1
ATOM 1470 C C . CYS A 1 188 ? 6.535 -6.917 1.011 1.00 92.38 188 CYS A C 1
ATOM 1472 O O . CYS A 1 188 ? 7.226 -5.955 1.365 1.00 92.38 188 CYS A O 1
ATOM 1474 N N . PRO A 1 189 ? 7.050 -7.975 0.355 1.00 91.94 189 PRO A N 1
ATOM 1475 C CA . PRO A 1 189 ? 8.455 -8.058 -0.026 1.00 91.94 189 PRO A CA 1
ATOM 1476 C C . PRO A 1 189 ? 8.807 -7.088 -1.159 1.00 91.94 189 PRO A C 1
ATOM 1478 O O . PRO A 1 189 ? 7.943 -6.457 -1.776 1.00 91.94 189 PRO A O 1
ATOM 1481 N N . LEU A 1 190 ? 10.104 -7.003 -1.458 1.00 91.81 190 LEU A N 1
ATOM 1482 C CA . LEU A 1 190 ? 10.577 -6.416 -2.709 1.00 91.81 190 LEU A CA 1
ATOM 1483 C C . LEU A 1 190 ? 10.039 -7.207 -3.918 1.00 91.81 190 LEU A C 1
ATOM 1485 O O . LEU A 1 190 ? 9.836 -8.420 -3.821 1.00 91.81 190 LEU A O 1
ATOM 1489 N N . PRO A 1 191 ? 9.807 -6.546 -5.065 1.00 91.88 191 PRO A N 1
ATOM 1490 C CA . PRO A 1 191 ? 9.306 -7.218 -6.259 1.00 91.88 191 PRO A CA 1
ATOM 1491 C C . PRO A 1 191 ? 10.325 -8.230 -6.809 1.00 91.88 191 PRO A C 1
ATOM 1493 O O . PRO A 1 191 ? 11.514 -7.919 -6.931 1.00 91.88 191 PRO A O 1
ATOM 1496 N N . SER A 1 192 ? 9.846 -9.420 -7.192 1.00 92.69 192 SER A N 1
ATOM 1497 C CA . SER A 1 192 ? 10.619 -10.434 -7.928 1.00 92.69 192 SER A CA 1
ATOM 1498 C C . SER A 1 192 ? 11.039 -9.932 -9.315 1.00 92.69 192 SER A C 1
ATOM 1500 O O . SER A 1 192 ? 10.543 -8.908 -9.780 1.00 92.69 192 SER A O 1
ATOM 1502 N N . VAL A 1 193 ? 11.932 -10.653 -10.004 1.00 93.69 193 VAL A N 1
ATOM 1503 C CA . VAL A 1 193 ? 12.348 -10.310 -11.381 1.00 93.69 193 VAL A CA 1
ATOM 1504 C C . VAL A 1 193 ? 11.125 -10.170 -12.296 1.00 93.69 193 VAL A C 1
ATOM 1506 O O . VAL A 1 193 ? 10.954 -9.128 -12.926 1.00 93.69 193 VAL A O 1
ATOM 1509 N N . ASP A 1 194 ? 10.220 -11.151 -12.273 1.00 93.00 194 ASP A N 1
ATOM 1510 C CA . ASP A 1 194 ? 8.987 -11.129 -13.069 1.00 93.00 194 ASP A CA 1
ATOM 1511 C C . ASP A 1 194 ? 8.074 -9.958 -12.687 1.00 93.00 194 ASP A C 1
ATOM 1513 O O . ASP A 1 194 ? 7.499 -9.292 -13.549 1.00 93.00 194 ASP A O 1
ATOM 1517 N N . ALA A 1 195 ? 7.975 -9.649 -11.389 1.00 92.81 195 ALA A N 1
ATOM 1518 C CA . ALA A 1 195 ? 7.198 -8.508 -10.929 1.00 92.81 195 ALA A CA 1
ATOM 1519 C C . ALA A 1 195 ? 7.806 -7.180 -11.405 1.00 92.81 195 ALA A C 1
ATOM 1521 O O . ALA A 1 195 ? 7.076 -6.293 -11.835 1.00 92.81 195 ALA A O 1
ATOM 1522 N N . ARG A 1 196 ? 9.135 -7.028 -11.384 1.00 93.62 196 ARG A N 1
ATOM 1523 C CA . ARG A 1 196 ? 9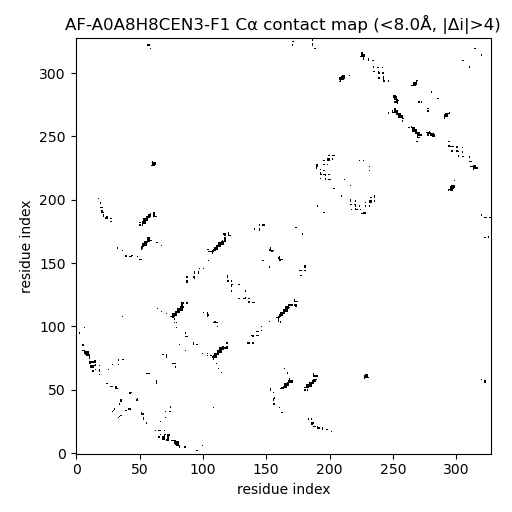.810 -5.823 -11.893 1.00 93.62 196 ARG A CA 1
ATOM 1524 C C . ARG A 1 196 ? 9.611 -5.658 -13.392 1.00 93.62 196 ARG A C 1
ATOM 1526 O O . ARG A 1 196 ? 9.279 -4.557 -13.823 1.00 93.62 196 ARG A O 1
ATOM 1533 N N . LYS A 1 197 ? 9.732 -6.748 -14.157 1.00 93.69 197 LYS A N 1
ATOM 1534 C CA . LYS A 1 197 ? 9.418 -6.778 -15.591 1.00 93.69 197 LYS A CA 1
ATOM 1535 C C . LYS A 1 197 ? 8.007 -6.255 -15.843 1.00 93.69 197 LYS A C 1
ATOM 1537 O O . LYS A 1 197 ? 7.812 -5.311 -16.600 1.00 93.69 197 LYS A O 1
ATOM 1542 N N . ARG A 1 198 ? 7.028 -6.802 -15.124 1.00 92.44 198 ARG A N 1
ATOM 1543 C CA . ARG A 1 198 ? 5.626 -6.426 -15.294 1.00 92.44 198 ARG A CA 1
ATOM 1544 C C . ARG A 1 198 ? 5.325 -4.993 -14.839 1.00 92.44 198 ARG A C 1
ATOM 1546 O O . ARG A 1 198 ? 4.501 -4.327 -15.456 1.00 92.44 198 ARG A O 1
ATOM 1553 N N . ILE A 1 199 ? 6.002 -4.489 -13.803 1.00 92.12 199 ILE A N 1
ATOM 1554 C CA . ILE A 1 199 ? 5.914 -3.075 -13.395 1.00 92.12 199 ILE A CA 1
ATOM 1555 C C . ILE A 1 199 ? 6.447 -2.155 -14.504 1.00 92.12 199 ILE A C 1
ATOM 1557 O O . ILE A 1 199 ? 5.844 -1.114 -14.749 1.00 92.12 199 ILE A O 1
ATOM 1561 N N . LEU A 1 200 ? 7.541 -2.528 -15.179 1.00 91.69 200 LEU A N 1
ATOM 1562 C CA . LEU A 1 200 ? 8.084 -1.770 -16.313 1.00 91.69 200 LEU A CA 1
ATOM 1563 C C . LEU A 1 200 ? 7.103 -1.743 -17.493 1.00 91.69 200 LEU A C 1
ATOM 1565 O O . LEU A 1 200 ? 6.830 -0.669 -18.023 1.00 91.69 200 LEU A O 1
ATOM 1569 N N . GLU A 1 201 ? 6.529 -2.896 -17.849 1.00 90.94 201 GLU A N 1
ATOM 1570 C CA . GLU A 1 201 ? 5.523 -3.014 -18.916 1.00 90.94 201 GLU A CA 1
ATOM 1571 C C . GLU A 1 201 ? 4.288 -2.143 -18.635 1.00 90.94 201 GLU A C 1
ATOM 1573 O O . GLU A 1 201 ? 3.888 -1.334 -19.468 1.00 90.94 201 GLU A O 1
ATOM 1578 N N . ILE A 1 202 ? 3.703 -2.263 -17.436 1.00 89.88 202 ILE A N 1
ATOM 1579 C CA . ILE A 1 202 ? 2.513 -1.489 -17.044 1.00 89.88 202 ILE A CA 1
ATOM 1580 C C . ILE A 1 202 ? 2.841 0.004 -16.925 1.00 89.88 202 ILE A C 1
ATOM 1582 O O . ILE A 1 202 ? 2.014 0.848 -17.262 1.00 89.88 202 ILE A O 1
ATOM 1586 N N . GLY A 1 203 ? 4.032 0.341 -16.425 1.00 86.75 203 GLY A N 1
ATOM 1587 C CA . GLY A 1 203 ? 4.434 1.724 -16.188 1.00 86.75 203 GLY A CA 1
ATOM 1588 C C . GLY A 1 203 ? 4.692 2.521 -17.467 1.00 86.75 203 GLY A C 1
ATOM 1589 O O . GLY A 1 203 ? 4.441 3.726 -17.470 1.00 86.75 203 GLY A O 1
ATOM 1590 N N . LEU A 1 204 ? 5.160 1.873 -18.539 1.00 85.50 204 LEU A N 1
ATOM 1591 C CA . LEU A 1 204 ? 5.215 2.477 -19.874 1.00 85.50 204 LEU A CA 1
ATOM 1592 C C . LEU A 1 204 ? 3.826 2.482 -20.525 1.00 85.50 204 LEU A C 1
ATOM 1594 O O . LEU A 1 204 ? 3.392 3.513 -21.039 1.00 85.50 204 LEU A O 1
ATOM 1598 N N . GLY A 1 205 ? 3.100 1.366 -20.422 1.00 83.00 205 GLY A N 1
ATOM 1599 C CA . GLY A 1 205 ? 1.761 1.205 -20.982 1.00 83.00 205 GLY A CA 1
ATOM 1600 C C . GLY A 1 205 ? 1.712 1.348 -22.508 1.00 83.00 205 GLY A C 1
ATOM 1601 O O . GLY A 1 205 ? 2.707 1.625 -23.171 1.00 83.00 205 GLY A O 1
ATOM 1602 N N . ASP A 1 206 ? 0.516 1.207 -23.078 1.00 73.19 206 ASP A N 1
ATOM 1603 C CA . ASP A 1 206 ? 0.343 1.184 -24.542 1.00 73.19 206 ASP A CA 1
ATOM 1604 C C . ASP A 1 206 ? 0.401 2.576 -25.195 1.00 73.19 206 ASP A C 1
ATOM 1606 O O . ASP A 1 206 ? 0.460 2.706 -26.415 1.00 73.19 206 ASP A O 1
ATOM 1610 N N . LYS A 1 207 ? 0.339 3.640 -24.386 1.00 68.06 207 LYS A N 1
ATOM 1611 C CA . LYS A 1 207 ? 0.277 5.031 -24.865 1.00 68.06 207 LYS A CA 1
ATOM 1612 C C . LYS A 1 207 ? 1.649 5.657 -25.085 1.00 68.06 207 LYS A C 1
ATOM 1614 O O . LYS A 1 207 ? 1.735 6.701 -25.725 1.00 68.06 207 LYS A O 1
ATOM 1619 N N . VAL A 1 208 ? 2.697 5.067 -24.519 1.00 77.31 208 VAL A N 1
ATOM 1620 C CA . VAL A 1 208 ? 4.064 5.552 -24.680 1.00 77.31 208 VAL A CA 1
ATOM 1621 C C . VAL A 1 208 ? 4.696 4.784 -25.838 1.00 77.31 208 VAL A C 1
ATOM 1623 O O . VAL A 1 208 ? 4.841 3.564 -25.737 1.00 77.31 208 VAL A O 1
ATOM 1626 N N . PRO A 1 209 ? 5.110 5.458 -26.926 1.00 78.06 209 PRO A N 1
ATOM 1627 C CA . PRO A 1 209 ? 5.906 4.795 -27.943 1.00 78.06 209 PRO A CA 1
ATOM 1628 C C . PRO A 1 209 ? 7.201 4.298 -27.289 1.00 78.06 209 PRO A C 1
ATOM 1630 O O . PRO A 1 209 ? 7.909 5.044 -26.611 1.00 78.06 209 PRO A O 1
ATOM 1633 N N . SER A 1 210 ? 7.501 3.015 -27.447 1.00 81.06 210 SER A N 1
ATOM 1634 C CA . SER A 1 210 ? 8.726 2.407 -26.935 1.00 81.06 210 SER A CA 1
ATOM 1635 C C . SER A 1 210 ? 9.302 1.477 -27.991 1.00 81.06 210 SER A C 1
ATOM 1637 O O . SER A 1 210 ? 8.561 0.775 -28.675 1.00 81.06 210 SER A O 1
ATOM 1639 N N . ASP A 1 211 ? 10.625 1.499 -28.132 1.00 83.88 211 ASP A N 1
ATOM 1640 C CA . ASP A 1 211 ? 11.374 0.604 -29.028 1.00 83.88 211 ASP A CA 1
ATOM 1641 C C . ASP A 1 211 ? 12.006 -0.546 -28.225 1.00 83.88 211 ASP A C 1
ATOM 1643 O O . ASP A 1 211 ? 13.105 -1.016 -28.504 1.00 83.88 211 ASP A O 1
ATOM 1647 N N . LEU A 1 212 ? 11.341 -0.935 -27.132 1.00 85.19 212 LEU A N 1
ATOM 1648 C CA . LEU A 1 212 ? 11.811 -1.968 -26.217 1.00 85.19 212 LEU A CA 1
ATOM 1649 C C . LEU A 1 212 ? 11.272 -3.328 -26.648 1.00 85.19 212 LEU A C 1
ATOM 1651 O O . LEU A 1 212 ? 10.062 -3.553 -26.714 1.00 85.19 212 LEU A O 1
ATOM 1655 N N . SER A 1 213 ? 12.182 -4.263 -26.879 1.00 88.56 213 SER A N 1
ATOM 1656 C CA . SER A 1 213 ? 11.862 -5.667 -27.090 1.00 88.56 213 SER A CA 1
ATOM 1657 C C . SER A 1 213 ? 11.559 -6.378 -25.760 1.00 88.56 213 SER A C 1
ATOM 1659 O O . SER A 1 213 ? 11.985 -5.929 -24.692 1.00 88.56 213 SER A O 1
ATOM 1661 N N . PRO A 1 214 ? 10.893 -7.549 -25.780 1.00 88.00 214 PRO A N 1
ATOM 1662 C CA . PRO A 1 214 ? 10.688 -8.361 -24.576 1.00 88.00 214 PRO A CA 1
ATOM 1663 C C . PRO A 1 214 ? 11.984 -8.696 -23.816 1.00 88.00 214 PRO A C 1
ATOM 1665 O O . PRO A 1 214 ? 11.963 -8.794 -22.591 1.00 88.00 214 PRO A O 1
ATOM 1668 N N . VAL A 1 215 ? 13.105 -8.827 -24.537 1.00 91.25 215 VAL A N 1
ATOM 1669 C CA . VAL A 1 215 ? 14.439 -9.113 -23.978 1.00 91.25 215 VAL A CA 1
ATOM 1670 C C . VAL A 1 215 ? 15.006 -7.901 -23.233 1.00 91.25 215 VAL A C 1
ATOM 1672 O O . VAL A 1 215 ? 15.719 -8.051 -22.236 1.00 91.25 215 VAL A O 1
ATOM 1675 N N . ASP A 1 216 ? 14.657 -6.690 -23.665 1.00 91.19 216 ASP A N 1
ATOM 1676 C CA . ASP A 1 216 ? 15.070 -5.459 -22.992 1.00 91.19 216 ASP A CA 1
ATOM 1677 C C . ASP A 1 216 ? 14.385 -5.334 -21.631 1.00 91.19 216 ASP A C 1
ATOM 1679 O O . ASP A 1 216 ? 15.034 -5.006 -20.639 1.00 91.19 216 ASP A O 1
ATOM 1683 N N . TYR A 1 217 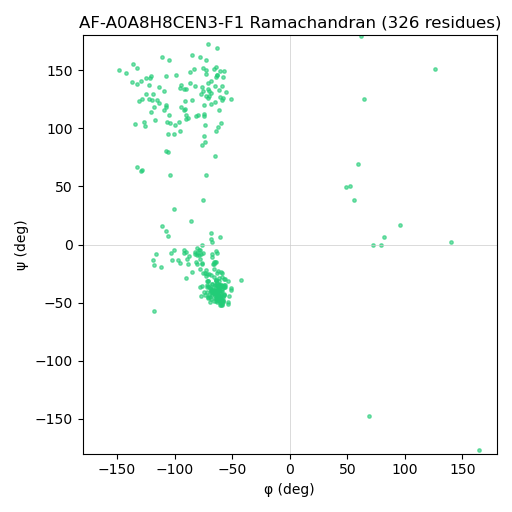? 13.100 -5.695 -21.548 1.00 91.81 217 TYR A N 1
ATOM 1684 C CA . TYR A 1 217 ? 12.383 -5.763 -20.274 1.00 91.81 217 TYR A CA 1
ATOM 1685 C C . TYR A 1 217 ? 13.001 -6.781 -19.309 1.00 91.81 217 TYR A C 1
ATOM 1687 O O . TYR A 1 217 ? 13.129 -6.486 -18.119 1.00 91.81 217 TYR A O 1
ATOM 1695 N N . ASP A 1 218 ? 13.431 -7.946 -19.804 1.00 93.06 218 ASP A N 1
ATOM 1696 C CA . ASP A 1 218 ? 14.144 -8.941 -18.991 1.00 93.06 218 ASP A CA 1
ATOM 1697 C C . ASP A 1 218 ? 15.483 -8.392 -18.477 1.00 93.06 218 ASP A C 1
ATOM 1699 O O . ASP A 1 218 ? 15.813 -8.519 -17.294 1.00 93.06 218 ASP A O 1
ATOM 1703 N N . THR A 1 219 ? 16.229 -7.703 -19.341 1.00 92.25 219 THR A N 1
ATOM 1704 C CA . THR A 1 219 ? 17.508 -7.075 -18.985 1.00 92.25 219 THR A CA 1
ATOM 1705 C C . THR A 1 219 ? 17.314 -6.000 -17.914 1.00 92.25 219 THR A C 1
ATOM 1707 O O . THR A 1 219 ? 17.990 -6.015 -16.882 1.00 92.25 219 THR A O 1
ATOM 1710 N N . LEU A 1 220 ? 16.340 -5.105 -18.095 1.00 91.69 220 LEU A N 1
ATOM 1711 C CA . LEU A 1 220 ? 16.007 -4.067 -17.120 1.00 91.69 220 LEU A CA 1
ATOM 1712 C C . LEU A 1 220 ? 15.522 -4.662 -15.793 1.00 91.69 220 LEU A C 1
ATOM 1714 O O . LEU A 1 220 ? 15.908 -4.183 -14.725 1.00 91.69 220 LEU A O 1
ATOM 1718 N N . ALA A 1 221 ? 14.730 -5.735 -15.822 1.00 92.50 221 ALA A N 1
ATOM 1719 C CA . ALA A 1 221 ? 14.275 -6.427 -14.619 1.00 92.50 221 ALA A CA 1
ATOM 1720 C C . ALA A 1 221 ? 15.439 -7.037 -13.815 1.00 92.50 221 ALA A C 1
ATOM 1722 O O . ALA A 1 221 ? 15.417 -7.016 -12.578 1.00 92.50 221 ALA A O 1
ATOM 1723 N N . LEU A 1 222 ? 16.477 -7.542 -14.489 1.00 92.12 222 LEU A N 1
ATOM 1724 C CA . LEU A 1 222 ? 17.699 -8.031 -13.845 1.00 92.12 222 LEU A CA 1
ATOM 1725 C C . LEU A 1 222 ? 18.544 -6.884 -13.275 1.00 92.12 222 LEU A C 1
ATOM 1727 O O . LEU A 1 222 ? 18.971 -6.953 -12.121 1.00 92.12 222 LEU A O 1
ATOM 1731 N N . MET A 1 223 ? 18.738 -5.804 -14.037 1.00 90.31 223 MET A N 1
ATOM 1732 C CA . MET A 1 223 ? 19.526 -4.641 -13.601 1.00 90.31 223 MET A CA 1
ATOM 1733 C C . MET A 1 223 ? 18.889 -3.896 -12.423 1.00 90.31 223 MET A C 1
ATOM 1735 O O . MET A 1 223 ? 19.595 -3.319 -11.594 1.00 90.31 223 MET A O 1
ATOM 1739 N N . THR A 1 224 ? 17.561 -3.958 -12.311 1.00 90.38 224 THR A N 1
ATOM 1740 C CA . THR A 1 224 ? 16.790 -3.315 -11.240 1.00 90.38 224 THR A CA 1
ATOM 1741 C C . THR A 1 224 ? 16.660 -4.156 -9.965 1.00 90.38 224 THR A C 1
ATOM 1743 O O . THR A 1 224 ? 15.773 -3.919 -9.140 1.00 90.38 224 THR A O 1
ATOM 1746 N N . ASN A 1 225 ? 17.538 -5.144 -9.762 1.00 89.94 225 ASN A N 1
ATOM 1747 C CA . ASN A 1 225 ? 17.532 -5.940 -8.539 1.00 89.94 225 ASN A CA 1
ATOM 1748 C C . ASN A 1 225 ? 17.728 -5.073 -7.279 1.00 89.94 225 ASN A C 1
ATOM 1750 O O . ASN A 1 225 ? 18.575 -4.177 -7.250 1.00 89.94 225 ASN A O 1
ATOM 1754 N N . GLY A 1 226 ? 16.933 -5.346 -6.241 1.00 87.88 226 GLY A N 1
ATOM 1755 C CA . GLY A 1 226 ? 16.922 -4.579 -4.990 1.00 87.88 226 GLY A CA 1
ATOM 1756 C C . GLY A 1 226 ? 16.149 -3.251 -5.041 1.00 87.88 226 GLY A C 1
ATOM 1757 O O . GLY A 1 226 ? 16.075 -2.552 -4.028 1.00 87.88 226 GLY A O 1
ATOM 1758 N N . HIS A 1 227 ? 15.554 -2.881 -6.182 1.00 89.81 227 HIS A N 1
ATOM 1759 C CA . HIS A 1 227 ? 14.708 -1.690 -6.276 1.00 89.81 227 HIS A CA 1
ATOM 1760 C C . HIS A 1 227 ? 13.251 -1.962 -5.893 1.00 89.81 227 HIS A C 1
ATOM 1762 O O . HIS A 1 227 ? 12.693 -3.035 -6.121 1.00 89.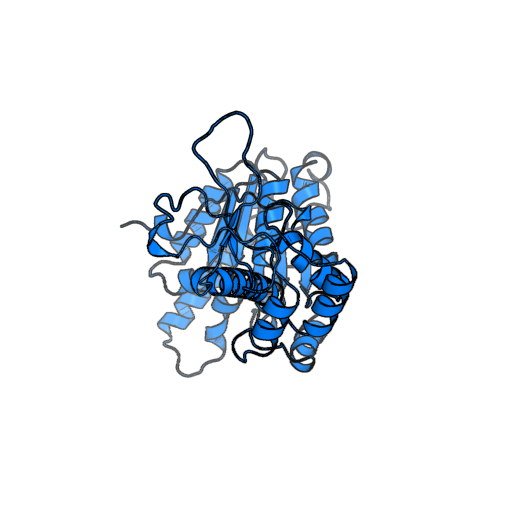81 227 HIS A O 1
ATOM 1768 N N . THR A 1 228 ? 12.615 -0.936 -5.327 1.00 91.44 228 THR A N 1
ATOM 1769 C CA . THR A 1 228 ? 11.195 -0.952 -4.958 1.00 91.44 228 THR A CA 1
ATOM 1770 C C . THR A 1 228 ? 10.319 -0.569 -6.151 1.00 91.44 228 THR A C 1
ATOM 1772 O O . THR A 1 228 ? 10.794 0.052 -7.105 1.00 91.44 228 THR A O 1
ATOM 1775 N N . GLY A 1 229 ? 9.017 -0.860 -6.092 1.00 90.31 229 GLY A N 1
ATOM 1776 C CA . GLY A 1 229 ? 8.078 -0.433 -7.136 1.00 90.31 229 GLY A CA 1
ATOM 1777 C C . GLY A 1 229 ? 8.043 1.091 -7.318 1.00 90.31 229 GLY A C 1
ATOM 1778 O O . GLY A 1 229 ? 7.960 1.580 -8.445 1.00 90.31 229 GLY A O 1
ATOM 1779 N N . ALA A 1 230 ? 8.188 1.854 -6.229 1.00 89.81 230 ALA A N 1
ATOM 1780 C CA . ALA A 1 230 ? 8.298 3.312 -6.282 1.00 89.81 230 ALA A CA 1
ATOM 1781 C C . ALA A 1 230 ? 9.581 3.775 -6.995 1.00 89.81 230 ALA A C 1
ATOM 1783 O O . ALA A 1 230 ? 9.529 4.700 -7.807 1.00 89.81 230 ALA A O 1
ATOM 1784 N N . THR A 1 231 ? 10.710 3.110 -6.735 1.00 91.06 231 THR A N 1
ATOM 1785 C CA . THR A 1 231 ? 11.990 3.386 -7.403 1.00 91.06 231 THR A CA 1
ATOM 1786 C C . THR A 1 231 ? 11.900 3.100 -8.902 1.00 91.06 231 THR A C 1
ATOM 1788 O O . THR A 1 231 ? 12.262 3.953 -9.705 1.00 91.06 231 THR A O 1
ATOM 1791 N N . ILE A 1 232 ? 11.329 1.954 -9.288 1.00 91.56 232 ILE A N 1
ATOM 1792 C CA . ILE A 1 232 ? 11.131 1.579 -10.699 1.00 91.56 232 ILE A CA 1
ATOM 1793 C C . ILE A 1 232 ? 10.192 2.574 -11.394 1.00 91.56 232 ILE A C 1
ATOM 1795 O O . ILE A 1 232 ? 10.479 3.038 -12.491 1.00 91.56 232 ILE A O 1
ATOM 1799 N N . SER A 1 233 ? 9.108 2.985 -10.732 1.00 90.56 233 SER A N 1
ATOM 1800 C CA . SER A 1 233 ? 8.190 3.999 -11.271 1.00 90.56 233 SER A CA 1
ATOM 1801 C C . SER A 1 233 ? 8.876 5.350 -11.498 1.00 90.56 233 SER A C 1
ATOM 1803 O O . SER A 1 233 ? 8.545 6.067 -12.441 1.00 90.56 233 SER A O 1
ATOM 1805 N N . ARG A 1 234 ? 9.827 5.726 -10.633 1.00 90.81 234 ARG A N 1
ATOM 1806 C CA . ARG A 1 234 ? 10.635 6.940 -10.808 1.00 90.81 234 ARG A CA 1
ATOM 1807 C C . ARG A 1 234 ? 11.617 6.799 -11.968 1.00 90.81 234 ARG A C 1
ATOM 1809 O O . ARG A 1 234 ? 11.707 7.717 -12.775 1.00 90.81 234 ARG A O 1
ATOM 1816 N N . LEU A 1 235 ? 12.270 5.648 -12.073 1.00 91.12 235 LEU A N 1
ATOM 1817 C CA . LEU A 1 235 ? 13.179 5.303 -13.160 1.00 91.12 235 LEU A CA 1
ATOM 1818 C C . LEU A 1 235 ? 12.478 5.403 -14.527 1.00 91.12 235 LEU A C 1
ATOM 1820 O O . LEU A 1 235 ? 13.017 6.025 -15.436 1.00 91.12 235 LEU A O 1
ATOM 1824 N N . ILE A 1 236 ? 11.243 4.904 -14.658 1.00 90.62 236 ILE A N 1
ATOM 1825 C CA . ILE A 1 236 ? 10.446 5.046 -15.892 1.00 90.62 236 ILE A CA 1
ATOM 1826 C C . ILE A 1 236 ? 10.200 6.526 -16.223 1.00 90.62 236 ILE A C 1
ATOM 1828 O O . ILE A 1 236 ? 10.392 6.951 -17.359 1.00 90.62 236 ILE A O 1
ATOM 1832 N N . LYS A 1 237 ? 9.816 7.341 -15.231 1.00 89.81 237 LYS A N 1
ATOM 1833 C CA . LYS A 1 237 ? 9.592 8.785 -15.430 1.00 89.81 237 LYS A CA 1
ATOM 1834 C C . LYS A 1 237 ? 10.861 9.527 -15.842 1.00 89.81 237 LYS A C 1
ATOM 1836 O O . LYS A 1 237 ? 10.788 10.423 -16.674 1.00 89.81 237 LYS A O 1
ATOM 1841 N N . GLN A 1 238 ? 12.005 9.162 -15.269 1.00 89.62 238 GLN A N 1
ATOM 1842 C CA . GLN A 1 238 ? 13.298 9.736 -15.636 1.00 89.62 238 GLN A CA 1
ATOM 1843 C C . GLN A 1 238 ? 13.710 9.321 -17.052 1.00 89.62 238 GLN A C 1
ATOM 1845 O O . GLN A 1 238 ? 14.149 10.171 -17.815 1.00 89.62 238 GLN A O 1
ATOM 1850 N N . ALA A 1 239 ? 13.487 8.065 -17.450 1.00 89.56 239 ALA A N 1
ATOM 1851 C CA . ALA A 1 239 ? 13.746 7.618 -18.820 1.00 89.56 239 ALA A CA 1
ATOM 1852 C C . ALA A 1 239 ? 12.862 8.356 -19.845 1.00 89.56 239 ALA A C 1
ATOM 1854 O O . ALA A 1 239 ? 13.339 8.759 -20.903 1.00 89.56 239 ALA A O 1
ATOM 1855 N N . LEU A 1 240 ? 11.593 8.611 -19.507 1.00 88.00 240 LEU A N 1
ATOM 1856 C CA . LEU A 1 240 ? 10.687 9.432 -20.322 1.00 88.00 240 LEU A CA 1
ATOM 1857 C C . LEU A 1 240 ? 11.162 10.886 -20.446 1.00 88.00 240 LEU A C 1
ATOM 1859 O O . LEU A 1 240 ? 11.102 11.473 -21.529 1.00 88.00 240 LEU A O 1
ATOM 1863 N N . ALA A 1 241 ? 11.646 11.469 -19.347 1.00 86.81 241 ALA A N 1
ATOM 1864 C CA . ALA A 1 241 ? 12.228 12.807 -19.358 1.00 86.81 241 ALA A CA 1
ATOM 1865 C C . ALA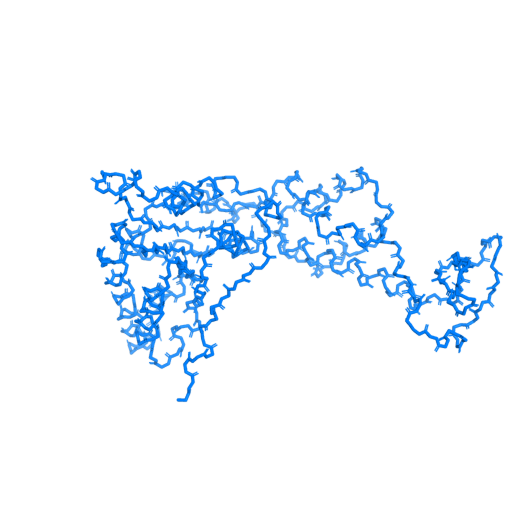 A 1 241 ? 13.491 12.848 -20.232 1.00 86.81 241 ALA A C 1
ATOM 1867 O O . ALA A 1 241 ? 13.601 13.718 -21.090 1.00 86.81 241 ALA A O 1
ATOM 1868 N N . GLN A 1 242 ? 14.370 11.850 -20.112 1.00 86.50 242 GLN A N 1
ATOM 1869 C CA . GLN A 1 242 ? 15.582 11.725 -20.920 1.00 86.50 242 GLN A CA 1
ATOM 1870 C C . GLN A 1 242 ? 15.270 11.627 -22.420 1.00 86.50 242 GLN A C 1
ATOM 1872 O O . GLN A 1 242 ? 15.890 12.310 -23.238 1.00 86.50 242 GLN A O 1
ATOM 1877 N N . ALA A 1 243 ? 14.262 10.833 -22.789 1.00 84.38 243 ALA A N 1
ATOM 1878 C CA . ALA A 1 243 ? 13.794 10.748 -24.169 1.00 84.38 243 ALA A CA 1
ATOM 1879 C C . ALA A 1 243 ? 13.261 12.105 -24.674 1.00 84.38 243 ALA A C 1
ATOM 1881 O O . ALA A 1 243 ? 13.535 12.507 -25.806 1.00 84.38 243 ALA A O 1
ATOM 1882 N N . SER A 1 244 ? 12.559 12.850 -23.816 1.00 82.38 244 SER A N 1
ATOM 1883 C CA . SER A 1 244 ? 12.043 14.189 -24.130 1.00 82.38 244 SER A CA 1
ATOM 1884 C C . SER A 1 244 ? 13.164 15.230 -24.281 1.00 82.38 244 SER A C 1
ATOM 1886 O O . SER A 1 244 ? 13.121 16.064 -25.184 1.00 82.38 244 SER A O 1
ATOM 1888 N N . GLU A 1 245 ? 14.210 15.171 -23.457 1.00 81.00 245 GLU A N 1
ATOM 1889 C CA . GLU A 1 245 ? 15.380 16.053 -23.561 1.00 81.00 245 GLU A CA 1
ATOM 1890 C C . GLU A 1 245 ? 16.204 15.777 -24.824 1.00 81.00 245 GLU A C 1
ATOM 1892 O O . GLU A 1 245 ? 16.637 16.709 -25.512 1.00 81.00 245 GLU A O 1
ATOM 1897 N N . ARG A 1 246 ? 16.358 14.500 -25.197 1.00 75.44 246 ARG A N 1
ATOM 1898 C CA . ARG A 1 246 ? 16.948 14.088 -26.481 1.00 75.44 246 ARG A CA 1
ATOM 1899 C C . ARG A 1 246 ? 16.189 14.687 -27.668 1.00 75.44 246 ARG A C 1
ATOM 1901 O O . ARG A 1 246 ? 16.809 15.085 -28.650 1.00 75.44 246 ARG A O 1
ATOM 1908 N N . HIS A 1 247 ? 14.865 14.806 -27.570 1.00 69.06 247 HIS A N 1
ATOM 1909 C CA . HIS A 1 247 ? 14.054 15.489 -28.578 1.00 69.06 247 HIS A CA 1
ATOM 1910 C C . HIS A 1 247 ? 14.302 17.002 -28.595 1.00 69.06 247 HIS A C 1
ATOM 1912 O O . HIS A 1 247 ? 14.553 17.574 -29.654 1.00 69.06 247 HIS A O 1
ATOM 1918 N N . ALA A 1 248 ? 14.254 17.660 -27.434 1.00 69.12 248 ALA A N 1
ATOM 1919 C CA . ALA A 1 248 ? 14.409 19.113 -27.328 1.00 69.12 248 ALA A CA 1
ATOM 1920 C C . ALA A 1 248 ? 15.797 19.613 -27.773 1.00 69.12 248 ALA A C 1
ATOM 1922 O O . ALA A 1 248 ? 15.919 20.712 -28.307 1.00 69.12 248 ALA A O 1
ATOM 1923 N N . SER A 1 249 ? 16.836 18.801 -27.573 1.00 66.94 249 SER A N 1
ATOM 1924 C CA . SER A 1 249 ? 18.211 19.097 -27.998 1.00 66.94 249 SER A CA 1
ATOM 1925 C C . SER A 1 249 ? 18.493 18.771 -29.471 1.00 66.94 249 SER A C 1
ATOM 1927 O O . SER A 1 249 ? 19.552 19.134 -29.990 1.00 66.94 249 SER A O 1
ATOM 1929 N N . SER A 1 250 ? 17.563 18.110 -30.167 1.00 60.97 250 SER A N 1
ATOM 1930 C CA . SER A 1 250 ? 17.745 17.745 -31.570 1.00 60.97 250 SER A CA 1
ATOM 1931 C C . SER A 1 250 ? 17.562 18.949 -32.506 1.00 60.97 250 SER A C 1
ATOM 1933 O O . SER A 1 250 ? 16.648 19.758 -32.366 1.00 60.97 250 SER A O 1
ATOM 1935 N N . ILE A 1 251 ? 18.470 19.073 -33.478 1.00 58.38 251 ILE A N 1
ATOM 1936 C CA . ILE A 1 251 ? 18.493 20.172 -34.464 1.00 58.38 251 ILE A CA 1
ATOM 1937 C C . ILE A 1 251 ? 17.785 19.759 -35.772 1.00 58.38 251 ILE A C 1
ATOM 1939 O O . ILE A 1 251 ? 17.435 20.611 -36.586 1.00 58.38 251 ILE A O 1
ATOM 1943 N N . HIS A 1 252 ? 17.564 18.455 -35.975 1.00 59.28 252 HIS A N 1
ATOM 1944 C CA . HIS A 1 252 ? 17.037 17.875 -37.210 1.00 59.28 252 HIS A CA 1
ATOM 1945 C C . HIS A 1 252 ? 15.795 17.033 -36.916 1.00 59.28 252 HIS A C 1
ATOM 1947 O O . HIS A 1 252 ? 15.833 16.140 -36.068 1.00 59.28 252 HIS A O 1
ATOM 1953 N N . PHE A 1 253 ? 14.725 17.289 -37.666 1.00 61.25 253 PHE A N 1
ATOM 1954 C CA . PHE A 1 253 ? 13.462 16.567 -37.578 1.00 61.25 253 PHE A CA 1
ATOM 1955 C C . PHE A 1 253 ? 13.112 15.935 -38.929 1.00 61.25 253 PHE A C 1
ATOM 1957 O O . PHE A 1 253 ? 13.353 16.513 -39.989 1.00 61.25 253 PHE A O 1
ATOM 1964 N N . LYS A 1 254 ? 12.526 14.743 -38.878 1.00 62.81 254 LYS A N 1
ATOM 1965 C CA . LYS A 1 254 ? 11.946 13.990 -39.983 1.00 62.81 254 LYS A CA 1
AT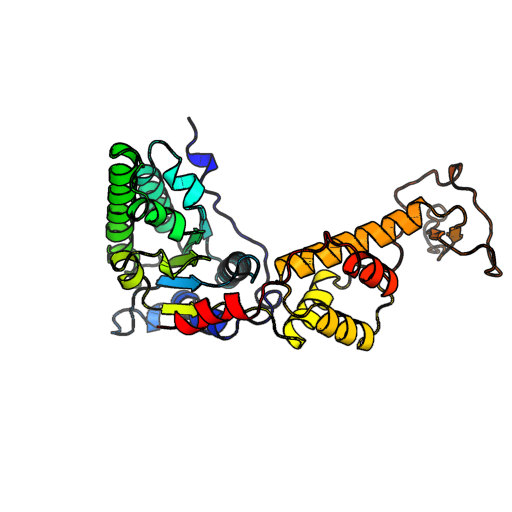OM 1966 C C . LYS A 1 254 ? 10.430 13.994 -39.834 1.00 62.81 254 LYS A C 1
ATOM 1968 O O . LYS A 1 254 ? 9.910 13.672 -38.774 1.00 62.81 254 LYS A O 1
ATOM 1973 N N . THR A 1 255 ? 9.723 14.295 -40.910 1.00 58.78 255 THR A N 1
ATOM 1974 C CA . THR A 1 255 ? 8.265 14.188 -40.965 1.00 58.78 255 THR A CA 1
ATOM 1975 C C . THR A 1 255 ? 7.825 12.721 -40.978 1.00 58.78 255 THR A C 1
ATOM 1977 O O . THR A 1 255 ? 8.277 11.948 -41.827 1.00 58.78 255 THR A O 1
ATOM 1980 N N . THR A 1 256 ? 6.945 12.329 -40.058 1.00 51.31 256 THR A N 1
ATOM 1981 C CA . THR A 1 256 ? 6.358 10.986 -39.972 1.00 51.31 256 TH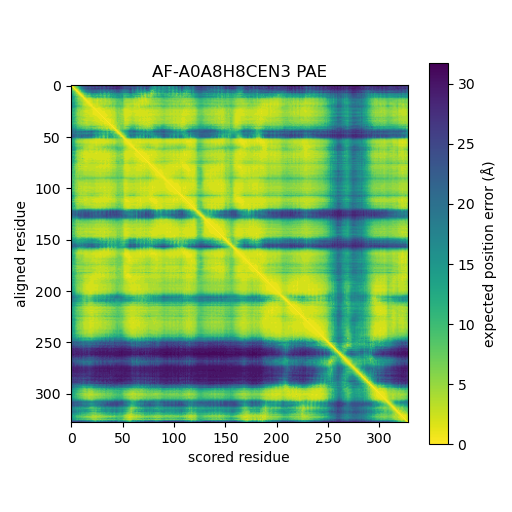R A CA 1
ATOM 1982 C C . THR A 1 256 ? 4.852 11.081 -40.171 1.00 51.31 256 THR A C 1
ATOM 1984 O O . THR A 1 256 ? 4.157 11.513 -39.277 1.00 51.31 256 THR A O 1
ATOM 1987 N N . ASN A 1 257 ? 4.366 10.640 -41.334 1.00 50.62 257 ASN A N 1
ATOM 1988 C CA . ASN A 1 257 ? 2.958 10.595 -41.754 1.00 50.62 257 ASN A CA 1
ATOM 1989 C C . ASN A 1 257 ? 2.242 11.952 -41.908 1.00 50.62 257 ASN A C 1
ATOM 1991 O O . ASN A 1 257 ? 2.140 12.768 -41.002 1.00 50.62 257 ASN A O 1
ATOM 1995 N N . VAL A 1 258 ? 1.685 12.150 -43.104 1.00 49.09 258 VAL A N 1
ATOM 1996 C CA . VAL A 1 258 ? 0.654 13.152 -43.383 1.00 49.09 258 VAL A CA 1
ATOM 1997 C C . VAL A 1 258 ? -0.664 12.394 -43.295 1.00 49.09 258 VAL A C 1
ATOM 1999 O O . VAL A 1 258 ? -0.962 11.581 -44.173 1.00 49.09 258 VAL A O 1
ATOM 2002 N N . SER A 1 259 ? -1.421 12.580 -42.219 1.00 42.94 259 SER A N 1
ATOM 2003 C CA . SER A 1 259 ? -2.780 12.040 -42.132 1.00 42.94 259 SER A CA 1
ATOM 2004 C C . SER A 1 259 ? -3.609 12.677 -43.249 1.00 42.94 259 SER A C 1
ATOM 2006 O O . SER A 1 259 ? -3.772 13.892 -43.291 1.00 42.94 259 SER A O 1
ATOM 2008 N N . ALA A 1 260 ? -4.079 11.865 -44.197 1.00 45.34 260 ALA A N 1
ATOM 2009 C CA . ALA A 1 260 ? -4.611 12.301 -45.492 1.00 45.34 260 ALA A CA 1
ATOM 2010 C C . ALA A 1 260 ? -5.951 13.076 -45.447 1.00 45.34 260 ALA A C 1
ATOM 2012 O O . ALA A 1 260 ? -6.542 13.307 -46.500 1.00 45.34 260 ALA A O 1
ATOM 2013 N N . GLU A 1 261 ? -6.430 13.479 -44.267 1.00 46.31 261 GLU A N 1
ATOM 2014 C CA . GLU A 1 261 ? -7.732 14.140 -44.096 1.00 46.31 261 GLU A CA 1
ATOM 2015 C C . GLU A 1 261 ? -7.642 15.570 -43.528 1.00 46.31 261 GLU A C 1
ATOM 2017 O O . GLU A 1 261 ? -8.556 16.346 -43.779 1.00 46.31 261 GLU A O 1
ATOM 2022 N N . ASP A 1 262 ? -6.520 15.978 -42.916 1.00 43.38 262 ASP A N 1
ATOM 2023 C CA . ASP A 1 262 ? -6.285 17.358 -42.457 1.00 43.38 262 ASP A CA 1
ATOM 2024 C C . ASP A 1 262 ? -4.872 17.816 -42.859 1.00 43.38 262 ASP A C 1
ATOM 2026 O O . ASP A 1 262 ? -3.866 17.431 -42.266 1.00 43.38 262 ASP A O 1
ATOM 2030 N N . SER A 1 263 ? -4.785 18.648 -43.897 1.00 44.94 263 SER A N 1
ATOM 2031 C CA . SER A 1 263 ? -3.542 19.037 -44.584 1.00 44.94 263 SER A CA 1
ATOM 2032 C C . SER A 1 263 ? -2.565 19.919 -43.790 1.00 44.94 263 SER A C 1
ATOM 2034 O O . SER A 1 263 ? -1.547 20.325 -44.351 1.00 44.94 263 SER A O 1
ATOM 2036 N N . ASP A 1 264 ? -2.836 20.207 -42.516 1.00 47.97 264 ASP A N 1
ATOM 2037 C CA . ASP A 1 264 ? -2.095 21.213 -41.741 1.00 47.97 264 ASP A CA 1
ATOM 2038 C C . ASP A 1 264 ? -1.321 20.639 -40.538 1.00 47.97 264 ASP A C 1
ATOM 2040 O O . ASP A 1 264 ? -0.509 21.352 -39.947 1.00 47.97 264 ASP A O 1
ATOM 2044 N N . LEU A 1 265 ? -1.503 19.357 -40.186 1.00 45.41 265 LEU A N 1
ATOM 2045 C CA . LEU A 1 265 ? -0.794 18.721 -39.067 1.00 45.41 265 LEU A CA 1
ATOM 2046 C C . LEU A 1 265 ? 0.278 17.755 -39.577 1.00 45.41 265 LEU A C 1
ATOM 2048 O O . LEU A 1 265 ? -0.003 16.659 -40.057 1.00 45.41 265 LEU A O 1
ATOM 2052 N N . VAL A 1 266 ? 1.532 18.191 -39.471 1.00 54.19 266 VAL A N 1
ATOM 2053 C CA . VAL A 1 266 ? 2.712 17.411 -39.845 1.00 54.19 266 VAL A CA 1
ATOM 2054 C C . VAL A 1 266 ? 3.380 16.899 -38.572 1.00 54.19 266 VAL A C 1
ATOM 2056 O O . VAL A 1 266 ? 4.049 17.661 -37.872 1.00 54.19 266 VAL A O 1
ATOM 2059 N N . GLU A 1 267 ? 3.218 15.611 -38.276 1.00 55.78 267 GLU A N 1
ATOM 2060 C CA . GLU A 1 267 ? 3.932 14.970 -37.169 1.00 55.78 267 GLU A CA 1
ATOM 2061 C C . GLU A 1 267 ? 5.431 14.894 -37.506 1.00 55.78 267 GLU A C 1
ATOM 2063 O O . GLU A 1 267 ? 5.836 14.480 -38.598 1.00 55.78 267 GLU A O 1
ATOM 2068 N N . CYS A 1 268 ? 6.274 15.336 -36.575 1.00 55.44 268 CYS A N 1
ATOM 2069 C CA . CYS A 1 268 ? 7.724 15.395 -36.746 1.00 55.44 268 CYS A CA 1
ATOM 2070 C C . CYS A 1 268 ? 8.425 14.580 -35.652 1.00 55.44 268 CYS A C 1
ATOM 2072 O O . CYS A 1 268 ? 8.082 14.693 -34.479 1.00 55.44 268 CYS A O 1
ATOM 2074 N N . MET A 1 269 ? 9.445 13.808 -36.030 1.00 54.91 269 MET A N 1
ATOM 2075 C CA . MET A 1 269 ? 10.313 13.036 -35.137 1.00 54.91 269 MET A CA 1
ATOM 2076 C C . MET A 1 269 ? 11.781 13.456 -35.280 1.00 54.91 269 MET A C 1
ATOM 2078 O O . MET A 1 269 ? 12.224 13.743 -36.387 1.00 54.91 269 MET A O 1
ATOM 2082 N N . PRO A 1 270 ? 12.584 13.453 -34.211 1.00 59.50 270 PRO A N 1
ATOM 2083 C CA . PRO A 1 270 ? 13.987 13.842 -34.267 1.00 59.50 270 PRO A CA 1
ATOM 2084 C C . PRO A 1 270 ? 14.812 12.786 -35.014 1.00 59.50 270 PRO A C 1
ATOM 2086 O O . PRO A 1 270 ? 14.608 11.584 -34.834 1.00 59.50 270 PRO A O 1
ATOM 2089 N N . CYS A 1 271 ? 15.757 13.211 -35.855 1.00 58.31 271 CYS A N 1
ATOM 2090 C CA . CYS A 1 271 ? 16.593 12.303 -36.643 1.00 58.31 271 CYS A CA 1
ATOM 2091 C C . CYS A 1 271 ? 18.072 12.705 -36.653 1.00 58.31 271 CYS A C 1
ATOM 2093 O O . CYS A 1 271 ? 18.424 13.873 -36.500 1.00 58.31 271 CYS A O 1
ATOM 2095 N N . PHE A 1 272 ? 18.950 11.729 -36.886 1.00 56.59 272 PHE A N 1
ATOM 2096 C CA . PHE A 1 272 ? 20.360 11.983 -37.181 1.00 56.59 272 PHE A CA 1
ATOM 2097 C C . PHE A 1 272 ? 20.527 12.569 -38.603 1.00 56.59 272 PHE A C 1
ATOM 2099 O O . PHE A 1 272 ? 19.700 12.291 -39.478 1.00 56.59 272 PHE A O 1
ATOM 2106 N N . PRO A 1 273 ? 21.558 13.404 -38.848 1.00 54.88 273 PRO A N 1
ATOM 2107 C CA . PRO A 1 273 ? 21.747 14.124 -40.116 1.00 54.88 273 PRO A CA 1
ATOM 2108 C C . PRO A 1 273 ? 22.067 13.223 -41.324 1.00 54.88 273 PRO A C 1
ATOM 2110 O O . PRO A 1 273 ? 22.054 13.695 -42.457 1.00 54.88 273 PRO A O 1
ATOM 2113 N N . ASP A 1 274 ? 22.354 11.943 -41.103 1.00 52.16 274 ASP A N 1
ATOM 2114 C CA . ASP A 1 274 ? 22.761 10.954 -42.105 1.00 52.16 274 ASP A CA 1
ATOM 2115 C C . ASP A 1 274 ? 21.597 10.147 -42.713 1.00 52.16 274 ASP A C 1
ATOM 2117 O O . ASP A 1 274 ? 21.794 9.420 -43.688 1.00 52.16 274 ASP A O 1
ATOM 2121 N N . ASN A 1 275 ? 20.369 10.294 -42.204 1.00 52.16 275 ASN A N 1
ATOM 2122 C CA . ASN A 1 275 ? 19.210 9.569 -42.725 1.00 52.16 275 ASN A CA 1
ATOM 2123 C C . ASN A 1 275 ? 18.727 10.144 -44.071 1.00 52.16 275 ASN A C 1
ATOM 2125 O O . ASN A 1 275 ? 18.140 11.219 -44.136 1.00 52.16 275 ASN A O 1
ATOM 2129 N N . SER A 1 276 ? 18.896 9.405 -45.169 1.00 43.53 276 SER A N 1
ATOM 2130 C CA . SER A 1 276 ? 18.405 9.796 -46.499 1.00 43.53 276 SER A CA 1
ATOM 2131 C C . SER A 1 276 ? 16.877 9.982 -46.499 1.00 43.53 276 SER A C 1
ATOM 2133 O O . SER A 1 276 ? 16.125 9.007 -46.457 1.00 43.53 276 SER A O 1
ATOM 2135 N N . GLY A 1 277 ? 16.425 11.238 -46.518 1.00 47.81 277 GLY A N 1
ATOM 2136 C CA . GLY A 1 277 ? 15.011 11.626 -46.425 1.00 47.81 277 GLY A CA 1
ATOM 2137 C C . GLY A 1 277 ? 14.733 12.862 -45.558 1.00 47.81 277 GLY A C 1
ATOM 2138 O O . GLY A 1 277 ? 13.570 13.216 -45.388 1.00 47.81 277 GLY A O 1
ATOM 2139 N N . VAL A 1 278 ? 15.763 13.514 -44.997 1.00 46.09 278 VAL A N 1
ATOM 2140 C CA . VAL A 1 278 ? 15.598 14.717 -44.162 1.00 46.09 278 VAL A CA 1
ATOM 2141 C C . VAL A 1 278 ? 15.240 15.939 -45.016 1.00 46.09 278 VAL A C 1
ATOM 2143 O O . VAL A 1 278 ? 16.103 16.569 -45.625 1.00 46.09 278 VAL A O 1
ATOM 2146 N N . SER A 1 279 ? 13.971 16.340 -45.024 1.00 47.56 279 SER A N 1
ATOM 2147 C CA . SER A 1 279 ? 13.615 17.745 -45.236 1.00 47.56 279 SER A CA 1
ATOM 2148 C C . SER A 1 279 ? 13.938 18.488 -43.941 1.00 47.56 279 SER A C 1
ATOM 2150 O O . SER A 1 279 ? 13.154 18.472 -43.000 1.00 47.56 279 SER A O 1
ATOM 2152 N N . GLY A 1 280 ? 15.145 19.054 -43.862 1.00 44.56 280 GLY A N 1
ATOM 2153 C CA . GLY A 1 280 ? 15.643 19.734 -42.668 1.00 44.56 280 GLY A CA 1
ATOM 2154 C C . GLY A 1 280 ? 14.809 20.966 -42.340 1.00 44.56 280 GLY A C 1
ATOM 2155 O O . GLY A 1 280 ? 15.028 22.034 -42.907 1.00 44.56 280 GLY A O 1
ATOM 2156 N N . VAL A 1 281 ? 13.863 20.825 -41.416 1.00 52.56 281 VAL A N 1
ATOM 2157 C CA . VAL A 1 281 ? 13.178 21.964 -40.808 1.00 52.56 281 VAL A CA 1
ATOM 2158 C C . VAL A 1 281 ? 13.989 22.363 -39.580 1.00 52.56 281 VAL A C 1
ATOM 2160 O O . VAL A 1 281 ? 14.092 21.603 -38.620 1.00 52.56 281 VAL A O 1
ATOM 2163 N N . SER A 1 282 ? 14.630 23.531 -39.635 1.00 46.25 282 SER A N 1
ATOM 2164 C CA . SER A 1 282 ? 15.378 24.068 -38.497 1.00 46.25 282 SER A CA 1
ATOM 2165 C C . SER A 1 282 ? 14.403 24.462 -37.381 1.00 46.25 282 SER A C 1
ATOM 2167 O O . SER A 1 282 ? 13.342 25.036 -37.649 1.00 46.25 282 SER A O 1
ATOM 2169 N N . GLY A 1 283 ? 14.790 24.191 -36.130 1.00 48.66 283 GLY A N 1
ATOM 2170 C CA . GLY A 1 283 ? 13.977 24.314 -34.911 1.00 48.66 283 GLY A CA 1
ATOM 2171 C C . GLY A 1 283 ? 13.064 25.547 -34.737 1.00 48.66 283 GLY A C 1
ATOM 2172 O O . GLY A 1 283 ? 12.010 25.384 -34.128 1.00 48.66 283 GLY A O 1
ATOM 2173 N N . PRO A 1 284 ? 13.346 26.762 -35.261 1.00 44.53 284 PRO A N 1
ATOM 2174 C CA . PRO A 1 284 ? 12.428 27.897 -35.089 1.00 44.53 284 PRO A CA 1
ATOM 2175 C C . PRO A 1 284 ? 11.162 27.885 -35.979 1.00 44.53 284 PRO A C 1
ATOM 2177 O O . PRO A 1 284 ? 10.361 28.816 -35.882 1.00 44.53 284 PRO A O 1
ATOM 2180 N N . GLN A 1 285 ? 10.955 26.891 -36.855 1.00 45.50 285 GLN A N 1
ATOM 2181 C CA . GLN A 1 285 ? 9.786 26.828 -37.759 1.00 45.50 285 GLN A CA 1
ATOM 2182 C C . GLN A 1 285 ? 8.649 25.893 -37.306 1.00 45.50 285 GLN A C 1
ATOM 2184 O O . GLN A 1 285 ? 7.587 25.907 -37.930 1.00 45.50 285 GLN A O 1
ATOM 2189 N N . ILE A 1 286 ? 8.806 25.145 -36.208 1.00 52.28 286 ILE A N 1
ATOM 2190 C CA . ILE A 1 286 ? 7.722 24.331 -35.626 1.00 52.28 286 ILE A CA 1
ATOM 2191 C C . ILE A 1 286 ? 6.767 25.274 -34.877 1.00 52.28 286 ILE A C 1
ATOM 2193 O O . ILE A 1 286 ? 6.928 25.555 -33.693 1.00 52.28 286 ILE A O 1
ATOM 2197 N N . ARG A 1 287 ? 5.807 25.858 -35.604 1.00 45.56 287 ARG A N 1
ATOM 2198 C CA . ARG A 1 287 ? 4.878 26.883 -35.086 1.00 45.56 287 ARG A CA 1
ATOM 2199 C C . ARG A 1 287 ? 3.702 26.324 -34.279 1.00 45.56 287 ARG A C 1
ATOM 2201 O O . ARG A 1 287 ? 2.981 27.110 -33.672 1.00 45.56 287 ARG A O 1
ATOM 2208 N N . GLN A 1 288 ? 3.521 25.006 -34.233 1.00 48.19 288 GLN A N 1
ATOM 2209 C CA . GLN A 1 288 ? 2.505 24.345 -33.413 1.00 48.19 288 GLN A CA 1
ATOM 2210 C C . GLN A 1 288 ? 3.173 23.277 -32.544 1.00 48.19 288 GLN A C 1
ATOM 2212 O O . GLN A 1 288 ? 3.556 22.217 -33.028 1.00 48.19 288 GLN A O 1
ATOM 2217 N N . LEU A 1 289 ? 3.317 23.572 -31.247 1.00 49.66 289 LEU A N 1
ATOM 2218 C CA . LEU A 1 289 ? 3.778 22.610 -30.236 1.00 49.66 289 LEU A CA 1
ATOM 2219 C C . LEU A 1 289 ? 2.807 21.426 -30.055 1.00 49.66 289 LEU A C 1
ATOM 2221 O O . LEU A 1 289 ? 3.198 20.409 -29.491 1.00 49.66 289 LEU A O 1
ATOM 2225 N N . ASP A 1 290 ? 1.577 21.543 -30.560 1.00 46.66 290 ASP A N 1
ATOM 2226 C CA . ASP A 1 290 ? 0.504 20.558 -30.380 1.00 46.66 290 ASP A CA 1
ATOM 2227 C C . ASP A 1 290 ? 0.647 19.303 -31.270 1.00 46.66 290 ASP A C 1
ATOM 2229 O O . ASP A 1 290 ? -0.083 18.337 -31.072 1.00 46.66 290 ASP A O 1
ATOM 2233 N N . ALA A 1 291 ? 1.597 19.284 -32.219 1.00 52.62 291 ALA A N 1
ATOM 2234 C CA . ALA A 1 291 ? 1.835 18.171 -33.155 1.00 52.62 291 ALA A CA 1
ATOM 2235 C C . ALA A 1 291 ? 3.158 17.412 -32.906 1.00 52.62 291 ALA A C 1
ATOM 2237 O O . ALA A 1 291 ? 3.653 16.696 -33.780 1.00 52.62 291 ALA A O 1
ATOM 2238 N N . VAL A 1 292 ? 3.777 17.593 -31.734 1.00 57.38 292 VAL A N 1
ATOM 2239 C CA . VAL A 1 292 ? 5.035 16.918 -31.389 1.00 57.38 292 VAL A CA 1
ATOM 2240 C C . VAL A 1 292 ? 4.735 15.565 -30.749 1.00 57.38 292 VAL A C 1
ATOM 2242 O O . VAL A 1 292 ? 4.278 15.485 -29.609 1.00 57.38 292 VAL A O 1
ATOM 2245 N N . VAL A 1 293 ? 5.014 14.491 -31.485 1.00 63.91 293 VAL A N 1
ATOM 2246 C CA . VAL A 1 293 ? 4.916 13.118 -30.980 1.00 63.91 293 VAL A CA 1
ATOM 2247 C C . VAL A 1 293 ? 6.136 12.828 -30.104 1.00 63.91 293 VAL A C 1
ATOM 2249 O O . VAL A 1 293 ? 7.276 13.058 -30.511 1.00 63.91 293 VAL A O 1
ATOM 2252 N N . LEU A 1 294 ? 5.906 12.319 -28.889 1.00 64.69 294 LEU A N 1
ATOM 2253 C CA . LEU A 1 294 ? 6.983 11.871 -28.002 1.00 64.69 294 LEU A CA 1
ATOM 2254 C C . LEU A 1 294 ? 7.854 10.831 -28.729 1.00 64.69 294 LEU A C 1
ATOM 2256 O O . LEU A 1 294 ? 7.309 9.886 -29.306 1.00 64.69 294 LEU A O 1
ATOM 2260 N N . PRO A 1 295 ? 9.193 10.967 -28.720 1.00 71.69 295 PRO A N 1
ATOM 2261 C CA . PRO A 1 295 ? 10.046 9.960 -29.328 1.00 71.69 295 PRO A CA 1
ATOM 2262 C C . PRO A 1 295 ? 9.902 8.633 -28.578 1.00 71.69 295 PRO A C 1
ATOM 2264 O O . PRO A 1 295 ? 9.635 8.634 -27.370 1.00 71.69 295 PRO A O 1
ATOM 2267 N N . PRO A 1 296 ? 10.130 7.499 -29.261 1.00 83.06 296 PRO A N 1
ATOM 2268 C CA . PRO A 1 296 ? 10.122 6.225 -28.588 1.00 83.06 296 PRO A CA 1
ATOM 2269 C C . PRO A 1 296 ? 11.216 6.190 -27.522 1.00 83.06 296 PRO A C 1
ATOM 2271 O O . PRO A 1 296 ? 12.369 6.574 -27.772 1.00 83.06 296 PRO A O 1
ATOM 2274 N N . VAL A 1 297 ? 10.845 5.729 -26.330 1.00 86.38 297 VAL A N 1
ATOM 2275 C CA . VAL A 1 297 ? 11.810 5.466 -25.262 1.00 86.38 297 VAL A CA 1
ATOM 2276 C C . VAL A 1 297 ? 12.640 4.248 -25.653 1.00 86.38 297 VAL A C 1
ATOM 2278 O O . VAL A 1 297 ? 12.095 3.224 -26.071 1.00 86.38 297 VAL A O 1
ATOM 2281 N N . THR A 1 298 ? 13.957 4.368 -25.518 1.00 88.88 298 THR A N 1
ATOM 2282 C CA . THR A 1 298 ? 14.923 3.325 -25.885 1.00 88.88 298 THR A CA 1
ATOM 2283 C C . THR A 1 298 ? 15.587 2.726 -24.651 1.00 88.88 298 THR A C 1
ATOM 2285 O O . THR A 1 298 ? 15.629 3.350 -23.588 1.00 88.88 298 THR A O 1
ATOM 2288 N N . LEU A 1 299 ? 16.184 1.536 -24.788 1.00 88.00 299 LEU A N 1
ATOM 2289 C CA . LEU A 1 299 ? 16.969 0.923 -23.711 1.00 88.00 299 LEU A CA 1
ATOM 2290 C C . LEU A 1 299 ? 18.110 1.843 -23.244 1.00 88.00 299 LEU A C 1
ATOM 2292 O O . LEU A 1 299 ? 18.418 1.896 -22.057 1.00 88.00 299 LEU A O 1
ATOM 2296 N N . THR A 1 300 ? 18.720 2.607 -24.153 1.00 88.19 300 THR A N 1
ATOM 2297 C CA . THR A 1 300 ? 19.804 3.538 -23.819 1.00 88.19 300 THR A CA 1
ATOM 2298 C C . THR A 1 300 ? 19.350 4.629 -22.854 1.00 88.19 300 THR A C 1
ATOM 2300 O O . THR A 1 300 ? 20.091 4.942 -21.926 1.00 88.19 300 THR A O 1
ATOM 2303 N N . ASP A 1 301 ? 18.131 5.154 -23.013 1.00 89.19 301 ASP A N 1
ATOM 2304 C CA . ASP A 1 301 ? 17.571 6.153 -22.093 1.00 89.19 301 ASP A CA 1
ATOM 2305 C C . ASP A 1 301 ? 17.481 5.572 -20.666 1.00 89.19 301 ASP A C 1
ATOM 2307 O O . ASP A 1 301 ? 17.885 6.211 -19.695 1.00 89.19 301 ASP A O 1
ATOM 2311 N N . PHE A 1 302 ? 17.056 4.309 -20.542 1.00 89.50 302 PHE A N 1
ATOM 2312 C CA . PHE A 1 302 ? 17.026 3.588 -19.267 1.00 89.50 302 PHE A CA 1
ATOM 2313 C C . PHE A 1 302 ? 18.418 3.321 -18.681 1.00 89.50 302 PHE A C 1
ATOM 2315 O O . PHE A 1 302 ? 18.598 3.441 -17.471 1.00 89.50 302 PHE A O 1
ATOM 2322 N N . LEU A 1 303 ? 19.401 2.960 -19.509 1.00 89.12 303 LEU A N 1
ATOM 2323 C CA . LEU A 1 303 ? 20.772 2.688 -19.063 1.00 89.12 303 LEU A CA 1
ATOM 2324 C C . LEU A 1 303 ? 21.495 3.954 -18.587 1.00 89.12 303 LEU A C 1
ATOM 2326 O O . LEU A 1 303 ? 22.244 3.892 -17.614 1.00 89.12 303 LEU A O 1
ATOM 2330 N N . ILE A 1 304 ? 21.262 5.093 -19.249 1.00 87.44 304 ILE A N 1
ATOM 2331 C CA . ILE A 1 304 ? 21.784 6.397 -18.816 1.00 87.44 304 ILE A CA 1
ATOM 2332 C C . ILE A 1 304 ? 21.247 6.716 -17.426 1.00 87.44 304 ILE A C 1
ATOM 2334 O O . ILE A 1 304 ? 22.027 7.003 -16.523 1.00 87.44 304 ILE A O 1
ATOM 2338 N N . VAL A 1 305 ? 19.929 6.594 -17.256 1.00 88.56 305 VAL A N 1
ATOM 2339 C CA . VAL A 1 305 ? 19.266 6.834 -15.978 1.00 88.56 305 VAL A CA 1
ATOM 2340 C C . VAL A 1 305 ? 19.814 5.875 -14.924 1.00 88.56 305 VAL A C 1
ATOM 2342 O O . VAL A 1 305 ? 20.308 6.335 -13.912 1.00 88.56 305 VAL A O 1
ATOM 2345 N N . LEU A 1 306 ? 19.849 4.563 -15.169 1.00 86.06 306 LEU A N 1
ATOM 2346 C CA . LEU A 1 306 ? 20.365 3.566 -14.214 1.00 86.06 306 LEU A CA 1
ATOM 2347 C C . LEU A 1 306 ? 21.813 3.797 -13.750 1.00 86.06 306 LEU A C 1
ATOM 2349 O O . LEU A 1 306 ? 22.159 3.383 -12.644 1.00 86.06 306 LEU A O 1
ATOM 2353 N N . ASN A 1 307 ? 22.651 4.405 -14.591 1.00 82.75 307 ASN A N 1
ATOM 2354 C CA . ASN A 1 307 ? 24.024 4.768 -14.237 1.00 82.75 307 ASN A CA 1
ATOM 2355 C C . ASN A 1 307 ? 24.111 6.069 -13.431 1.00 82.75 307 ASN A C 1
ATOM 2357 O O . ASN A 1 307 ? 25.145 6.329 -12.813 1.00 82.75 307 ASN A O 1
ATOM 2361 N N . ASP A 1 308 ? 23.056 6.878 -13.433 1.00 78.62 308 ASP A N 1
ATOM 2362 C CA . ASP A 1 308 ? 22.955 8.049 -12.581 1.00 78.62 308 ASP A CA 1
ATOM 2363 C C . ASP A 1 308 ? 22.752 7.617 -11.121 1.00 78.62 308 ASP A C 1
ATOM 2365 O O . ASP A 1 308 ? 21.930 6.755 -10.791 1.00 78.62 308 ASP A O 1
ATOM 2369 N N . ALA A 1 309 ? 23.512 8.230 -10.217 1.00 59.91 309 ALA A N 1
ATOM 2370 C CA . ALA A 1 309 ? 23.499 7.901 -8.796 1.00 59.91 309 ALA A CA 1
ATOM 2371 C C . ALA A 1 309 ? 22.144 8.216 -8.125 1.00 59.91 309 ALA A C 1
ATOM 2373 O O . ALA A 1 309 ? 21.872 7.738 -7.023 1.00 59.91 309 ALA A O 1
ATOM 2374 N N . ASP A 1 310 ? 21.286 9.002 -8.783 1.00 62.00 310 ASP A N 1
ATOM 2375 C CA . ASP A 1 310 ? 20.063 9.559 -8.202 1.00 62.00 310 ASP A CA 1
ATOM 2376 C C . ASP A 1 310 ? 18.805 8.674 -8.375 1.00 62.00 310 ASP A C 1
ATOM 2378 O O . ASP A 1 310 ? 17.744 8.935 -7.793 1.00 62.00 310 ASP A O 1
ATOM 2382 N N . VAL A 1 311 ? 18.887 7.567 -9.130 1.00 62.88 311 VAL A N 1
ATOM 2383 C CA . VAL A 1 311 ? 17.719 6.702 -9.433 1.00 62.88 311 VAL A CA 1
ATOM 2384 C C . VAL A 1 311 ? 17.161 5.986 -8.212 1.00 62.88 311 VAL A C 1
ATOM 2386 O O . VAL A 1 311 ? 15.978 5.629 -8.175 1.00 62.88 311 VAL A O 1
ATOM 2389 N N . GLY A 1 312 ? 17.929 5.925 -7.129 1.00 60.94 312 GLY A N 1
ATOM 2390 C CA . GLY A 1 312 ? 17.438 5.602 -5.797 1.00 60.94 312 GLY A CA 1
ATOM 2391 C C . GLY A 1 312 ? 18.175 4.472 -5.134 1.00 60.94 312 GLY A C 1
ATOM 2392 O O . GLY A 1 312 ? 18.679 3.554 -5.776 1.00 60.94 312 GLY A O 1
ATOM 2393 N N . GLU A 1 313 ? 18.181 4.554 -3.812 1.00 66.06 313 GLU A N 1
ATOM 2394 C CA . GLU A 1 313 ? 18.869 3.616 -2.949 1.00 66.06 313 GLU A CA 1
ATOM 2395 C C . GLU A 1 313 ? 18.334 2.194 -3.178 1.00 66.06 313 GLU A C 1
ATOM 2397 O O . GLU A 1 313 ? 17.124 1.935 -3.130 1.00 66.06 313 GLU A O 1
ATOM 2402 N N . LYS A 1 314 ? 19.246 1.272 -3.496 1.00 78.88 314 LYS A N 1
ATOM 2403 C CA . LYS A 1 314 ? 18.957 -0.163 -3.485 1.00 78.88 314 LYS A CA 1
ATOM 2404 C C . LYS A 1 314 ? 18.796 -0.568 -2.034 1.00 78.88 314 LYS A C 1
ATOM 2406 O O . LYS A 1 314 ? 19.673 -0.280 -1.225 1.00 78.88 314 LYS A O 1
ATOM 2411 N N . ILE A 1 315 ? 17.694 -1.236 -1.713 1.00 77.81 315 ILE A N 1
ATOM 2412 C CA . ILE A 1 315 ? 17.503 -1.734 -0.354 1.00 77.81 315 ILE A CA 1
ATOM 2413 C C . ILE A 1 315 ? 18.421 -2.950 -0.186 1.00 77.81 315 ILE A C 1
ATOM 2415 O O . ILE A 1 315 ? 18.280 -3.902 -0.959 1.00 77.81 315 ILE A O 1
ATOM 2419 N N . PRO A 1 316 ? 19.372 -2.933 0.767 1.00 73.56 316 PRO A N 1
ATOM 2420 C CA . PRO A 1 316 ? 20.260 -4.065 0.990 1.00 73.56 316 PRO A CA 1
ATOM 2421 C C . PRO A 1 316 ? 19.468 -5.300 1.425 1.00 73.56 316 PRO A C 1
ATOM 2423 O O . PRO A 1 316 ? 18.508 -5.188 2.190 1.00 73.56 316 PRO A O 1
ATOM 2426 N N . GLU A 1 317 ? 19.914 -6.490 1.019 1.00 72.81 317 GLU A N 1
ATOM 2427 C CA . GLU A 1 317 ? 19.286 -7.759 1.423 1.00 72.81 317 GLU A CA 1
ATOM 2428 C C . GLU A 1 317 ? 19.230 -7.907 2.957 1.00 72.81 317 GLU A C 1
ATOM 2430 O O . GLU A 1 317 ? 18.221 -8.341 3.512 1.00 72.81 317 GLU A O 1
ATOM 2435 N N . PHE A 1 318 ? 20.240 -7.407 3.674 1.00 65.12 318 PHE A N 1
ATOM 2436 C CA . PHE A 1 318 ? 20.265 -7.417 5.140 1.00 65.12 318 PHE A CA 1
ATOM 2437 C C . PHE A 1 318 ? 19.089 -6.664 5.785 1.00 65.12 318 PHE A C 1
ATOM 2439 O O . PHE A 1 318 ? 18.574 -7.063 6.831 1.00 65.12 318 PHE A O 1
ATOM 2446 N N . ASP A 1 319 ? 18.624 -5.575 5.170 1.00 75.19 319 ASP A N 1
ATOM 2447 C CA . ASP A 1 319 ? 17.467 -4.851 5.691 1.00 75.19 319 ASP A CA 1
ATOM 2448 C C . ASP A 1 319 ? 16.157 -5.582 5.400 1.00 75.19 319 ASP A C 1
ATOM 2450 O O . ASP A 1 319 ? 15.203 -5.425 6.162 1.00 75.19 319 ASP A O 1
ATOM 2454 N N . THR A 1 320 ? 16.111 -6.433 4.368 1.00 79.88 320 THR A N 1
ATOM 2455 C CA . THR A 1 320 ? 14.953 -7.302 4.115 1.00 79.88 320 THR A CA 1
ATOM 2456 C C . THR A 1 320 ? 14.834 -8.448 5.119 1.00 79.88 320 THR A C 1
ATOM 2458 O O . THR A 1 320 ? 13.719 -8.732 5.564 1.00 79.88 320 THR A O 1
ATOM 2461 N N . GLU A 1 321 ? 15.954 -9.008 5.591 1.00 83.56 321 GLU A N 1
ATOM 2462 C CA . GLU A 1 321 ? 15.962 -10.093 6.588 1.00 83.56 321 GLU A CA 1
ATOM 2463 C C . GLU A 1 321 ? 15.239 -9.707 7.883 1.00 83.56 321 GLU A C 1
ATOM 2465 O O . GLU A 1 321 ? 14.519 -10.516 8.467 1.00 83.56 321 GLU A O 1
ATOM 2470 N N . LYS A 1 322 ? 15.358 -8.448 8.324 1.00 87.00 322 LYS A N 1
ATOM 2471 C CA . LYS A 1 322 ? 14.670 -7.956 9.531 1.00 87.00 322 LYS A CA 1
ATOM 2472 C C . LYS A 1 322 ? 13.148 -8.077 9.425 1.00 87.00 322 LYS A C 1
ATOM 2474 O O . LYS A 1 322 ? 12.480 -8.352 10.422 1.00 87.00 322 LYS A O 1
ATOM 2479 N N . TYR A 1 323 ? 12.586 -7.884 8.232 1.00 87.38 323 TYR A N 1
ATOM 2480 C CA . TYR A 1 323 ? 11.146 -8.029 8.016 1.00 87.38 323 TYR A CA 1
ATOM 2481 C C . TYR A 1 323 ? 10.721 -9.496 7.954 1.00 87.38 323 TYR A C 1
ATOM 2483 O O . TYR A 1 323 ? 9.642 -9.835 8.446 1.00 87.38 323 TYR A O 1
ATOM 2491 N N . GLU A 1 324 ? 11.560 -10.361 7.385 1.00 84.44 324 GLU A N 1
ATOM 2492 C CA . GLU A 1 324 ? 11.317 -11.804 7.358 1.00 84.44 324 GLU A CA 1
ATOM 2493 C C . GLU A 1 324 ? 11.381 -12.411 8.761 1.00 84.44 324 GLU A C 1
ATOM 2495 O O . GLU A 1 324 ? 10.497 -13.174 9.139 1.00 84.44 324 GLU A O 1
ATOM 2500 N N . GLN A 1 325 ? 12.349 -11.997 9.580 1.00 85.50 325 GLN A N 1
ATOM 2501 C CA . GLN A 1 325 ? 12.447 -12.398 10.986 1.00 85.50 325 GLN A CA 1
ATOM 2502 C C . GLN A 1 325 ? 11.257 -11.906 11.819 1.00 85.50 325 GLN A C 1
ATOM 2504 O O . GLN A 1 325 ? 10.851 -12.567 12.773 1.00 85.50 325 GLN A O 1
ATOM 2509 N N . TRP A 1 326 ? 10.668 -10.760 11.458 1.00 85.69 326 TRP A N 1
ATOM 2510 C CA . TRP A 1 326 ? 9.459 -10.255 12.110 1.00 85.69 326 TRP A CA 1
ATOM 2511 C C . TRP A 1 326 ? 8.185 -10.999 11.692 1.00 85.69 326 TRP A C 1
ATOM 2513 O O . TRP A 1 326 ? 7.139 -10.750 12.284 1.00 85.69 326 TRP A O 1
ATOM 2523 N N . LYS A 1 327 ? 8.229 -11.902 10.701 1.00 71.56 327 LYS A N 1
ATOM 2524 C CA . LYS A 1 327 ? 7.080 -12.709 10.256 1.00 71.56 327 LYS A CA 1
ATOM 2525 C C . LYS A 1 327 ? 6.634 -13.668 11.379 1.00 71.56 327 LYS A C 1
ATOM 2527 O O . LYS A 1 327 ? 6.936 -14.856 11.358 1.00 71.56 327 LYS A O 1
ATOM 2532 N N . VAL A 1 328 ? 5.937 -13.109 12.375 1.00 54.19 328 VAL A N 1
ATOM 2533 C CA . VAL A 1 328 ? 5.334 -13.745 13.558 1.00 54.19 328 VAL A CA 1
ATOM 2534 C C . VAL A 1 328 ? 3.827 -13.809 13.388 1.00 54.19 328 VAL A C 1
ATOM 2536 O O . VAL A 1 328 ? 3.190 -12.729 13.275 1.00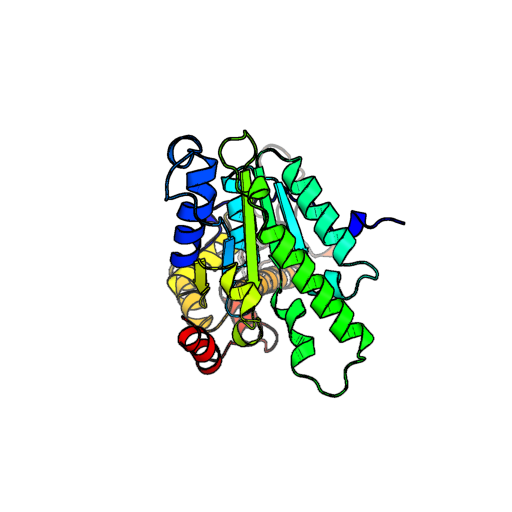 54.19 328 VAL A O 1
#

Mean predicted aligned error: 10.68 Å

pLDDT: mean 78.93, std 16.04, range [30.06, 95.19]

Sequence (328 aa):
MDDSGLIFPETPNVEWDHVVGLDDAKTAIHETIVLPFKFPSLFAGSRLSGPSNILLYGPPGTGTTHIVRAASTLTNSTLFRVCCTTLIMNKTPQSILKHVFKLAQESTRAIIFLDKIDALCIGSQETDVNEAWIEKQRNTIMELLVLMGNPAFYNRSSDKQMAVIGATNAPWLISRPILRRFLNRRYCPLPSVDARKRILEIGLGDKVPSDLSPVDYDTLALMTNGHTGATISRLIKQALAQASERHASSIHFKTTNVSAEDSDLVECMPCFPDNSGVSGVSGPQIRQLDAVVLPPVTLTDFLIVLNDADVGEKIPEFDTEKYEQWKV

Nearest PDB structures (foldseek):
  6nyv-assembly1_B  TM=8.920E-01  e=1.798E-16  Drosophila melanogaster
  8cvt-assembly1_A  TM=7.989E-01  e=9.709E-15  Homo sapiens
  8rhn-assembly1_P  TM=8.195E-01  e=4.214E-13  Homo sapiens
  6j30-assembly1_L  TM=8.232E-01  e=8.510E-12  Saccharomyces cerevisiae S288C
  8xku-assembly1_B  TM=6.868E-01  e=2.991E-11  Arabidopsis thaliana

Foldseek 3Di:
DDPVVQWDQDLDPAALVLLFDLVLVLVLLCVLPVCCLVCLPVCAPDPNLDASEEEEEAAPQQCLVVNVSNSCNNSVAGETEGEVLVLLVDPCNLVSVVVSLVVLQVTLHYEYEYEAVLNLQVPVPDPPDDPVSVVSSVVNVVSVLVSLVDCVQSNSVDSHHYHYYYYHHCVVSDDPSVVVSHVHYGYRYADALVRLLSLLDVLCDPQAAAPDDSVLSSVLSVLCALPHSNLSSLLSVQLLVLLVVVFVPAQFWAFDDDPPPDRPQTAIDGDDPPDPHTPGDGPVPCPDPPRYHRDHRYSVSSVVSSPDPPSDDRHDVVSRVVSVVVPD